Protein AF-A0A4Z0GT57-F1 (afdb_monomer)

pLDDT: mean 83.69, std 15.3, range [27.08, 98.12]

Sequence (363 aa):
MELKEGHIIGLVIGLPVLIIIGAIIWGVLWFYIAFTTTEEEYVNAYMQDKYDKQIEMVYQGSNPKGMGASHKVALKENPDVEFWVEVEGTFKTKVESDEYERGVDAYHEFQKIEDDIAEIEAMGFSKIEEPEFSSYLDYSDDGYRINVMEGERLSLYDVSDERLDDWMELIRWAREHDVELTDLMVMGLPAEEFEEEDYLVRHEVKNVEDVENRSDLLREVAKENPRVLSWRLERQLEEKVASLGGRVAAAPTDFPYEERRWIECYEVDGQGKCIDAMVWLKYESAGFSPGHEKVEEDLIQVMQWTKEKMGRKSVVNFGILEDVKGEGMHQN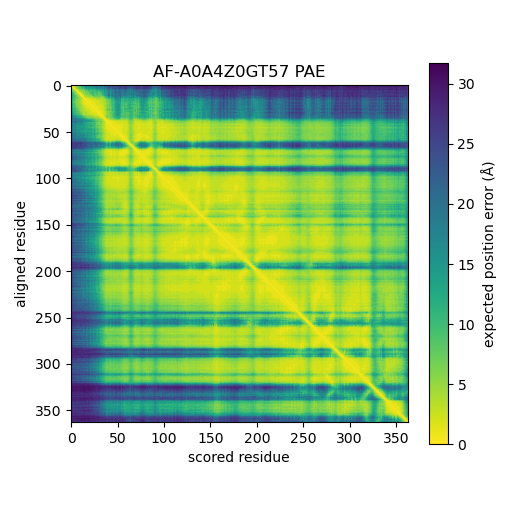VEVEGPLDEKMFKEEWNQFQRGEISYGGYIE

Radius of gyration: 30.5 Å; Cα contacts (8 Å, |Δi|>4): 619; chains: 1; bounding box: 109×37×70 Å

Foldseek 3Di:
DDPPPVVVVCVVVVVVVVVVVVVVVVVVVVVVCLQPQDLQNQVQVVCCVPPVFGKDWLAWADDPPQAWTKTWIATPVGRQQIWIWIFHDDSRNDTPDICNVQSVVQSVLVVLCVVPVVVVVVLQWDADPPSVRRHQWHADPVGIEGATEHADADALQADDLVNLVSVVVVLVVCVVSVRPHFKYKYKYHHPDDAPDPPDIDIFMFGRSVPDPDSQNRLLRSCQVRVNNCQVVLCVQCQVVQVVVPQQKHQFFDPDRGHDGGQKGADHDDNSSAGQEIEGEMEGEAVSPDLPHPCPLVSVLSSVVSSCVRRPQQGHYFYWYWHPHPPQTWTQRPGLDDSDDSVSSVVSSVCVNVVVDGDDTDRD

Solvent-accessible surface area (backbone atoms only — not comparable to full-atom values): 19673 Å² total; per-residue (Å²): 134,84,77,58,69,69,59,58,56,50,51,69,55,46,53,59,51,52,52,51,51,49,52,50,53,50,51,50,50,52,51,48,50,56,71,67,58,47,69,63,59,52,53,28,52,49,36,38,71,77,69,71,40,54,59,43,79,59,24,84,50,83,46,101,78,63,82,35,31,54,26,36,29,19,30,70,92,44,66,77,34,42,30,49,36,33,32,29,52,86,73,63,74,36,77,76,48,70,34,60,70,55,16,52,52,26,35,59,54,35,63,61,44,61,91,51,49,67,57,50,44,72,74,51,34,41,68,29,84,53,56,88,49,42,48,53,48,36,66,50,101,88,42,26,24,40,28,31,21,40,82,56,62,32,51,76,35,43,72,52,74,66,57,45,48,52,54,49,46,53,56,50,51,38,53,76,53,72,44,76,52,26,29,41,36,43,32,18,44,44,63,60,91,49,86,58,93,81,64,66,38,75,49,48,29,57,59,45,73,75,46,85,47,63,71,44,45,52,21,33,31,20,67,73,41,24,28,32,51,13,49,62,52,40,70,73,40,50,68,62,46,55,66,60,69,70,54,38,38,81,29,54,47,88,52,74,85,50,76,70,42,29,38,43,26,73,34,46,46,100,81,39,42,46,33,29,30,43,37,26,34,26,28,46,64,85,51,79,41,85,84,40,87,56,48,63,55,52,52,53,47,52,50,52,56,51,31,68,73,45,33,90,82,26,32,60,30,37,34,37,39,41,50,49,90,93,50,79,45,47,45,34,51,63,49,82,50,72,60,46,76,65,51,44,52,53,52,51,52,33,42,61,69,64,77,46,82,54,78,53,66,85,126

Nearest PDB structures (foldseek):
  8tvy-assembly1_H  TM=7.231E-01  e=2.112E+00  Saccharomyces cerevisiae
  6z4x-assembly2_E  TM=2.535E-01  e=2.449E-01  Thermochaetoides thermophila
  8x2u-assembly1_P  TM=5.536E-01  e=6.203E+00  Mus musculus
  2p4b-assembly1_B  TM=4.265E-01  e=8.367E+00  Escherichia coli K-12
  9asq-assembly1_B  TM=1.478E-01  e=2.112E+00  Homo sapiens

Organism: NCBI:txid192814

Secondary structure (DSSP, 8-state):
----THHHHHHHHHHHHHHHHHHHHHHHHHHHHHHHS-HHHHHHHHHHHHTS--EEEEEE---TTSS-EEEEEEETTEEEEEEEEEEESTTS-EEEEE-HHHHHHHHHHHTTTGGGHHHHHHTTEE---STTS--SEEE-SSSEEEEEEESSPBPSS---HHHHHHHHHHHHHHHHTT--EEEEEEEE-BSS--SSTT--EEEEE--GGG--SHHHHHHHHHHH-GGGGHHHHHHHHHHHHHTTTTSEEE-----TTS---SEEEEEE-TTS-EEEEEEEEEEPTT---TT-HHHHHHHHHHHHHHHHHH-TT-EEEEEEEE--TTS-EEE-----S---HHHHHHHHHHHHTTSS-------

Mean predicted aligned error: 9.8 Å

Structure (mmCIF, N/CA/C/O backbone):
data_AF-A0A4Z0GT57-F1
#
_entry.id   AF-A0A4Z0GT57-F1
#
loop_
_atom_site.group_PDB
_atom_site.id
_atom_site.type_symbol
_atom_site.label_atom_id
_atom_site.label_alt_id
_atom_site.label_comp_id
_atom_site.label_asym_id
_atom_site.label_entity_id
_atom_site.label_seq_id
_atom_site.pdbx_PDB_ins_code
_atom_site.Cartn_x
_atom_site.Cartn_y
_atom_site.Cartn_z
_atom_site.occupancy
_atom_site.B_iso_or_equiv
_atom_site.auth_seq_id
_atom_site.auth_comp_id
_atom_site.auth_asym_id
_atom_site.auth_atom_id
_atom_site.pdbx_PDB_model_num
ATOM 1 N N . MET A 1 1 ? 85.896 5.734 -24.738 1.00 50.62 1 MET A N 1
ATOM 2 C CA . MET A 1 1 ? 84.673 6.549 -24.606 1.00 50.62 1 MET A CA 1
ATOM 3 C C . MET A 1 1 ? 84.215 6.383 -23.169 1.00 50.62 1 MET A C 1
ATOM 5 O O . MET A 1 1 ? 83.482 5.456 -22.861 1.00 50.62 1 MET A O 1
ATOM 9 N N . GLU A 1 2 ? 84.805 7.174 -22.273 1.00 47.69 2 GLU A N 1
ATOM 10 C CA . GLU A 1 2 ? 84.493 7.157 -20.843 1.00 47.69 2 GLU A CA 1
ATOM 11 C C . GLU A 1 2 ? 83.099 7.759 -20.665 1.00 47.69 2 GLU A C 1
ATOM 13 O O . GLU A 1 2 ? 82.906 8.971 -20.786 1.00 47.69 2 GLU A O 1
ATOM 18 N N . LEU A 1 3 ? 82.100 6.904 -20.452 1.00 50.81 3 LEU A N 1
ATOM 19 C CA . LEU A 1 3 ? 80.819 7.343 -19.916 1.00 50.81 3 LEU A CA 1
ATOM 20 C C . LEU A 1 3 ? 81.110 7.887 -18.517 1.00 50.81 3 LEU A C 1
ATOM 22 O O . LEU A 1 3 ? 81.317 7.117 -17.585 1.00 50.81 3 LEU A O 1
ATOM 26 N N . LYS A 1 4 ? 81.209 9.219 -18.410 1.00 51.88 4 LYS A N 1
ATOM 27 C CA . LYS A 1 4 ? 81.365 9.954 -17.150 1.00 51.88 4 LYS A CA 1
ATOM 28 C C . LYS A 1 4 ? 80.444 9.326 -16.103 1.00 51.88 4 LYS A C 1
ATOM 30 O O . LYS A 1 4 ? 79.233 9.296 -16.311 1.00 51.88 4 LYS A O 1
ATOM 35 N N . GLU A 1 5 ? 81.008 8.868 -14.988 1.00 54.28 5 GLU A N 1
ATOM 36 C CA . GLU A 1 5 ? 80.306 8.172 -13.895 1.00 54.28 5 GLU A CA 1
ATOM 37 C C . GLU A 1 5 ? 79.052 8.922 -13.393 1.00 54.28 5 GLU A C 1
ATOM 39 O O . GLU A 1 5 ? 78.096 8.306 -12.925 1.00 54.28 5 GLU A O 1
ATOM 44 N N . GLY A 1 6 ? 78.980 10.242 -13.602 1.00 54.16 6 GLY A N 1
ATOM 45 C CA . GLY A 1 6 ? 77.786 11.052 -13.336 1.00 54.16 6 GLY A CA 1
ATOM 46 C C . GLY A 1 6 ? 76.543 10.703 -14.174 1.00 54.16 6 GLY A C 1
ATOM 47 O O . GLY A 1 6 ? 75.429 10.958 -13.725 1.00 54.16 6 GLY A O 1
ATOM 48 N N . HIS A 1 7 ? 76.687 10.085 -15.352 1.00 55.12 7 HIS A N 1
ATOM 49 C CA . HIS A 1 7 ? 75.548 9.681 -16.191 1.00 55.12 7 HIS A CA 1
ATOM 50 C C . HIS A 1 7 ? 74.879 8.396 -15.691 1.00 55.12 7 HIS A C 1
ATOM 52 O O . HIS A 1 7 ? 73.676 8.234 -15.868 1.00 55.12 7 HIS A O 1
ATOM 58 N N . ILE A 1 8 ? 75.628 7.504 -15.035 1.00 57.34 8 ILE A N 1
ATOM 59 C CA . ILE A 1 8 ? 75.090 6.255 -14.477 1.00 57.34 8 ILE A CA 1
ATOM 60 C C . ILE A 1 8 ? 74.308 6.557 -13.192 1.00 57.34 8 ILE A C 1
ATOM 62 O O . ILE A 1 8 ? 73.204 6.053 -13.011 1.00 57.34 8 ILE A O 1
ATOM 66 N N . ILE A 1 9 ? 74.818 7.462 -12.351 1.00 56.62 9 ILE A N 1
ATOM 67 C CA . ILE A 1 9 ? 74.138 7.905 -11.122 1.00 56.62 9 ILE A CA 1
ATOM 68 C C . ILE A 1 9 ? 72.823 8.637 -11.450 1.00 56.62 9 ILE A C 1
ATOM 70 O O . ILE A 1 9 ? 71.800 8.379 -10.817 1.00 56.62 9 ILE A O 1
ATOM 74 N N . GLY A 1 10 ? 72.814 9.486 -12.486 1.00 56.34 10 GLY A N 1
ATOM 75 C CA . GLY A 1 10 ? 71.595 10.157 -12.953 1.00 56.34 10 GLY A CA 1
ATOM 76 C C . GLY A 1 10 ? 70.524 9.196 -13.485 1.00 56.34 10 GLY A C 1
ATOM 77 O O . GLY A 1 10 ? 69.336 9.445 -13.303 1.00 56.34 10 GLY A O 1
ATOM 78 N N . LEU A 1 11 ? 70.927 8.074 -14.088 1.00 58.06 11 LEU A N 1
ATOM 79 C CA . LEU A 1 11 ? 70.011 7.085 -14.670 1.00 58.06 11 LEU A CA 1
ATOM 80 C C . LEU A 1 11 ? 69.452 6.116 -13.610 1.00 58.06 11 LEU A C 1
ATOM 82 O O . LEU A 1 11 ? 68.281 5.750 -13.673 1.00 58.06 11 LEU A O 1
ATOM 86 N N . VAL A 1 12 ? 70.252 5.775 -12.593 1.00 65.38 12 VAL A N 1
ATOM 87 C CA . VAL A 1 12 ? 69.845 4.921 -11.458 1.00 65.38 12 VAL A CA 1
ATOM 88 C C . VAL A 1 12 ? 68.895 5.648 -10.496 1.00 65.38 12 VAL A C 1
ATOM 90 O O . VAL A 1 12 ? 68.022 5.011 -9.917 1.00 65.38 12 VAL A O 1
ATOM 93 N N . ILE A 1 13 ? 69.018 6.972 -10.347 1.00 68.50 13 ILE A N 1
ATOM 94 C CA . ILE A 1 13 ? 68.139 7.780 -9.478 1.00 68.50 13 ILE A CA 1
ATOM 95 C C . ILE A 1 13 ? 66.958 8.380 -10.259 1.00 68.50 13 ILE A C 1
ATOM 97 O O . ILE A 1 13 ? 65.857 8.489 -9.724 1.00 68.50 13 ILE A O 1
ATOM 101 N N . GLY A 1 14 ? 67.144 8.735 -11.535 1.00 75.62 14 GLY A N 1
ATOM 102 C CA . GLY A 1 14 ? 66.098 9.356 -12.353 1.00 75.62 14 GLY A CA 1
ATOM 103 C C . GLY A 1 14 ? 64.951 8.412 -12.722 1.00 75.62 14 GLY A C 1
ATOM 104 O O . GLY A 1 14 ? 63.794 8.828 -12.708 1.00 75.62 14 GLY A O 1
ATOM 105 N N . LEU A 1 15 ? 65.242 7.137 -13.006 1.00 80.38 15 LEU A N 1
ATOM 106 C CA . LEU A 1 15 ? 64.219 6.165 -13.404 1.00 80.38 15 LEU A CA 1
ATOM 107 C C . LEU A 1 15 ? 63.211 5.851 -12.271 1.00 80.38 15 LEU A C 1
ATOM 109 O O . LEU A 1 15 ? 62.011 5.931 -12.531 1.00 80.38 15 LEU A O 1
ATOM 113 N N . PRO A 1 16 ? 63.628 5.579 -11.015 1.00 84.38 16 PRO A N 1
ATOM 114 C CA . PRO A 1 16 ? 62.691 5.395 -9.903 1.00 84.38 16 PRO A CA 1
ATOM 115 C C . PRO A 1 16 ? 61.826 6.628 -9.631 1.00 84.38 16 PRO A C 1
ATOM 117 O O . PRO A 1 16 ? 60.636 6.494 -9.368 1.00 84.38 16 PRO A O 1
ATOM 120 N N . VAL A 1 17 ? 62.400 7.832 -9.732 1.00 85.44 17 VAL A N 1
ATOM 121 C CA . VAL A 1 17 ? 61.658 9.086 -9.526 1.00 85.44 17 VAL A CA 1
ATOM 122 C C . VAL A 1 17 ? 60.584 9.271 -10.598 1.00 85.44 17 VAL A C 1
ATOM 124 O O . VAL A 1 17 ? 59.458 9.627 -10.265 1.00 85.44 17 VAL A O 1
ATOM 127 N N . LEU A 1 18 ? 60.883 8.969 -11.865 1.00 87.12 18 LEU A N 1
ATOM 128 C CA . LEU A 1 18 ? 59.891 9.021 -12.944 1.00 87.12 18 LEU A CA 1
ATOM 129 C C . LEU A 1 18 ? 58.767 7.993 -12.757 1.00 87.12 18 LEU A C 1
ATOM 131 O O . LEU A 1 18 ? 57.611 8.318 -13.010 1.00 87.12 18 LEU A O 1
ATOM 135 N N . ILE A 1 19 ? 59.081 6.788 -12.269 1.00 89.31 19 ILE A N 1
ATOM 136 C CA . ILE A 1 19 ? 58.071 5.766 -11.950 1.00 89.31 19 ILE A CA 1
ATOM 137 C C . ILE A 1 19 ? 57.162 6.242 -10.807 1.00 89.31 19 ILE A C 1
ATOM 139 O O . ILE A 1 19 ? 55.944 6.125 -10.910 1.00 89.31 19 ILE A O 1
ATOM 143 N N . ILE A 1 20 ? 57.732 6.825 -9.747 1.00 89.06 20 ILE A N 1
ATOM 144 C CA . ILE A 1 20 ? 56.965 7.360 -8.611 1.00 89.06 20 ILE A CA 1
ATOM 145 C C . ILE A 1 20 ? 56.065 8.517 -9.059 1.00 89.06 20 ILE A C 1
ATOM 147 O O . ILE A 1 20 ? 54.884 8.531 -8.729 1.00 89.06 20 ILE A O 1
ATOM 151 N N . ILE A 1 21 ? 56.591 9.462 -9.844 1.00 89.50 21 ILE A N 1
ATOM 152 C CA . ILE A 1 21 ? 55.799 10.575 -10.387 1.00 89.50 21 ILE A CA 1
ATOM 153 C C . ILE A 1 21 ? 54.674 10.045 -11.282 1.00 89.50 21 ILE A C 1
ATOM 155 O O . ILE A 1 21 ? 53.541 10.498 -11.155 1.00 89.50 21 ILE A O 1
ATOM 159 N N . GLY A 1 22 ? 54.955 9.057 -12.138 1.00 91.31 22 GLY A N 1
ATOM 160 C CA . GLY A 1 22 ? 53.943 8.407 -12.970 1.00 91.31 22 GLY A CA 1
ATOM 161 C C . GLY A 1 22 ? 52.832 7.752 -12.147 1.00 91.31 22 GLY A C 1
ATOM 162 O O . GLY A 1 22 ? 51.659 7.955 -12.444 1.00 91.31 22 GLY A O 1
ATOM 163 N N . ALA A 1 23 ? 53.182 7.041 -11.072 1.00 90.94 23 ALA A N 1
ATOM 164 C CA . ALA A 1 23 ? 52.213 6.425 -10.168 1.00 90.94 23 ALA A CA 1
ATOM 165 C C . ALA A 1 23 ? 51.366 7.465 -9.412 1.00 90.94 23 ALA A C 1
ATOM 167 O O . ALA A 1 23 ? 50.163 7.272 -9.258 1.00 90.94 23 ALA A O 1
ATOM 168 N N . ILE A 1 24 ? 51.965 8.582 -8.982 1.00 90.00 24 ILE A N 1
ATOM 169 C CA . ILE A 1 24 ? 51.237 9.684 -8.332 1.00 90.00 24 ILE A CA 1
ATOM 170 C C . ILE A 1 24 ? 50.275 10.345 -9.320 1.00 90.00 24 ILE A C 1
ATOM 172 O O . ILE A 1 24 ? 49.113 10.540 -8.984 1.00 90.00 24 ILE A O 1
ATOM 176 N N . ILE A 1 25 ? 50.726 10.663 -10.537 1.00 90.81 25 ILE A N 1
ATOM 177 C CA . ILE A 1 25 ? 49.871 11.256 -11.576 1.00 90.81 25 ILE A CA 1
ATOM 178 C C . ILE A 1 25 ? 48.715 10.311 -11.914 1.00 90.81 25 ILE A C 1
ATOM 180 O O . ILE A 1 25 ? 47.575 10.760 -11.986 1.00 90.81 25 ILE A O 1
ATOM 184 N N . TRP A 1 26 ? 48.987 9.011 -12.061 1.00 89.75 26 TRP A N 1
ATOM 185 C CA . TRP A 1 26 ? 47.957 7.996 -12.280 1.00 89.75 26 TRP A CA 1
ATOM 186 C C . TRP A 1 26 ? 46.952 7.943 -11.126 1.00 89.75 26 TRP A C 1
ATOM 188 O O . TRP A 1 26 ? 45.750 7.971 -11.362 1.00 89.75 26 TRP A O 1
ATOM 198 N N . GLY A 1 27 ? 47.432 7.930 -9.879 1.00 84.56 27 GLY A N 1
ATOM 199 C CA . GLY A 1 27 ? 46.578 7.933 -8.692 1.00 84.56 27 GLY A CA 1
ATOM 200 C C . GLY A 1 27 ? 45.713 9.191 -8.580 1.00 84.56 27 GLY A C 1
ATOM 201 O O . GLY A 1 27 ? 44.532 9.086 -8.275 1.00 84.56 27 GLY A O 1
ATOM 202 N N . VAL A 1 28 ? 46.267 10.370 -8.882 1.00 84.06 28 VAL A N 1
ATOM 203 C CA . VAL A 1 28 ? 45.527 11.644 -8.879 1.00 84.06 28 VAL A CA 1
ATOM 204 C C . VAL A 1 28 ? 44.503 11.699 -10.010 1.00 84.06 28 VAL A C 1
ATOM 206 O O . VAL A 1 28 ? 43.394 12.163 -9.780 1.00 84.06 28 VAL A O 1
ATOM 209 N N . LEU A 1 29 ? 44.838 11.215 -11.210 1.00 83.38 29 LEU A N 1
ATOM 210 C CA . LEU A 1 29 ? 43.892 11.126 -12.328 1.00 83.38 29 LEU A CA 1
ATOM 211 C C . LEU A 1 29 ? 42.746 10.165 -12.014 1.00 83.38 29 LEU A C 1
ATOM 213 O O . LEU A 1 29 ? 41.592 10.516 -12.227 1.00 83.38 29 LEU A O 1
ATOM 217 N N . TRP A 1 30 ? 43.057 8.987 -11.471 1.00 79.25 30 TRP A N 1
ATOM 218 C CA . TRP A 1 30 ? 42.051 8.005 -11.076 1.00 79.25 30 TRP A CA 1
ATOM 219 C C . TRP A 1 30 ? 41.141 8.554 -9.973 1.00 79.25 30 TRP A C 1
ATOM 221 O O . TRP A 1 30 ? 39.925 8.463 -10.082 1.00 79.25 30 TRP A O 1
ATOM 231 N N . PHE A 1 31 ? 41.722 9.208 -8.962 1.00 75.38 31 PHE A N 1
ATOM 232 C CA . PHE A 1 31 ? 40.967 9.873 -7.902 1.00 75.38 31 PHE A CA 1
ATOM 233 C C . PHE A 1 31 ? 40.106 11.026 -8.434 1.00 75.38 31 PHE A C 1
ATOM 235 O O . PHE A 1 31 ? 38.965 11.173 -8.016 1.00 75.38 31 PHE A O 1
ATOM 242 N N . TYR A 1 32 ? 40.625 11.833 -9.363 1.00 76.62 32 TYR A N 1
ATOM 243 C CA . TYR A 1 32 ? 39.874 12.930 -9.971 1.00 76.62 32 TYR A CA 1
ATOM 244 C C . TYR A 1 32 ? 38.676 12.413 -10.768 1.00 76.62 32 TYR A C 1
ATOM 246 O O . TYR A 1 32 ? 37.585 12.922 -10.567 1.00 76.62 32 TYR A O 1
ATOM 254 N N . ILE A 1 33 ? 38.859 11.387 -11.608 1.00 70.50 33 ILE A N 1
ATOM 255 C CA . ILE A 1 33 ? 37.771 10.761 -12.378 1.00 70.50 33 ILE A CA 1
ATOM 256 C C . ILE A 1 33 ? 36.729 10.156 -11.431 1.00 70.50 33 ILE A C 1
ATOM 258 O O . ILE A 1 33 ? 35.552 10.470 -11.542 1.00 70.50 33 ILE A O 1
ATOM 262 N N . ALA A 1 34 ? 37.159 9.375 -10.437 1.00 65.25 34 ALA A N 1
ATOM 263 C CA . ALA A 1 34 ? 36.251 8.769 -9.464 1.00 65.25 34 ALA A CA 1
ATOM 264 C C . ALA A 1 34 ? 35.458 9.799 -8.635 1.00 65.25 34 ALA A C 1
ATOM 266 O O . ALA A 1 34 ? 34.412 9.467 -8.092 1.00 65.25 34 ALA A O 1
ATOM 267 N N . PHE A 1 35 ? 35.952 11.036 -8.511 1.00 68.94 35 PHE A N 1
ATOM 268 C CA . PHE A 1 35 ? 35.282 12.100 -7.762 1.00 68.94 35 PHE A CA 1
ATOM 269 C C . PHE A 1 35 ? 34.419 13.019 -8.640 1.00 68.94 35 PHE A C 1
ATOM 271 O O . PHE A 1 35 ? 33.567 13.730 -8.110 1.00 68.94 35 PHE A O 1
ATOM 278 N N . THR A 1 36 ? 34.655 13.064 -9.955 1.00 70.31 36 THR A N 1
ATOM 279 C CA . THR A 1 36 ? 33.919 13.944 -10.878 1.00 70.31 36 THR A CA 1
ATOM 280 C C . THR A 1 36 ? 32.870 13.228 -11.716 1.00 70.31 36 THR A C 1
ATOM 282 O O . THR A 1 36 ? 31.971 13.906 -12.203 1.00 70.31 36 THR A O 1
ATOM 285 N N . THR A 1 37 ? 32.951 11.903 -11.862 1.00 73.44 37 THR A N 1
ATOM 286 C CA . THR A 1 37 ? 31.922 11.108 -12.541 1.00 73.44 37 THR A CA 1
ATOM 287 C C . THR A 1 37 ? 30.643 11.059 -11.706 1.00 73.44 37 THR A C 1
ATOM 289 O O . THR A 1 37 ? 30.683 10.744 -10.514 1.00 73.44 37 THR A O 1
ATOM 292 N N . THR A 1 38 ? 29.506 11.388 -12.319 1.00 80.31 38 THR A N 1
ATOM 293 C CA . THR A 1 38 ? 28.195 11.292 -11.655 1.00 80.31 38 THR A CA 1
ATOM 294 C C . THR A 1 38 ? 27.719 9.837 -11.585 1.00 80.31 38 THR A C 1
ATOM 296 O O . THR A 1 38 ? 28.200 8.983 -12.328 1.00 80.31 38 THR A O 1
ATOM 299 N N . GLU A 1 39 ? 26.753 9.530 -10.709 1.00 80.06 39 GLU A N 1
ATOM 300 C CA . GLU A 1 39 ? 26.139 8.186 -10.684 1.00 80.06 39 GLU A CA 1
ATOM 301 C C . GLU A 1 39 ? 25.521 7.826 -12.024 1.00 80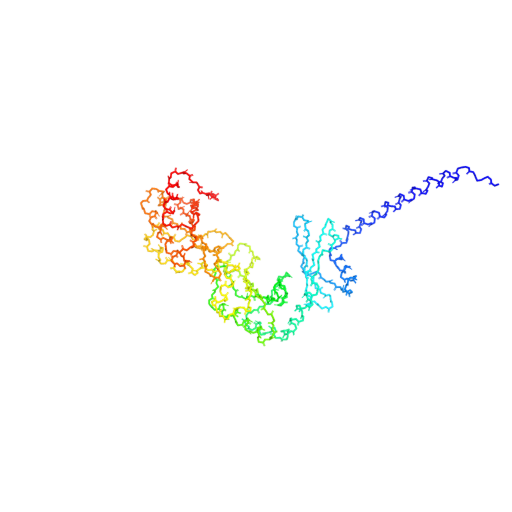.06 39 GLU A C 1
ATOM 303 O O . GLU A 1 39 ? 25.726 6.721 -12.510 1.00 80.06 39 GLU A O 1
ATOM 308 N N . GLU A 1 40 ? 24.822 8.772 -12.647 1.00 86.81 40 GLU A N 1
ATOM 309 C CA . GLU A 1 40 ? 24.235 8.567 -13.965 1.00 86.81 40 GLU A CA 1
ATOM 310 C C . GLU A 1 40 ? 25.303 8.240 -15.014 1.00 86.81 40 GLU A C 1
ATOM 312 O O . GLU A 1 40 ? 25.144 7.284 -15.764 1.00 86.81 40 GLU A O 1
ATOM 317 N N . GLU A 1 41 ? 26.425 8.968 -15.048 1.00 88.12 41 GLU A N 1
ATOM 318 C CA . GLU A 1 41 ? 27.525 8.674 -15.974 1.00 88.12 41 GLU A CA 1
ATOM 319 C C . GLU A 1 41 ? 28.127 7.285 -15.729 1.00 88.12 41 GLU A C 1
ATOM 321 O O . GLU A 1 41 ? 28.445 6.572 -16.684 1.00 88.12 41 GLU A O 1
ATOM 326 N N . TYR A 1 42 ? 28.269 6.891 -14.462 1.00 87.81 42 TYR A N 1
ATOM 327 C CA . TYR A 1 42 ? 28.796 5.586 -14.080 1.00 87.81 42 TYR A CA 1
ATOM 328 C C . TYR A 1 42 ? 27.848 4.440 -14.468 1.00 87.81 42 TYR A C 1
ATOM 330 O O . TYR A 1 42 ? 28.273 3.487 -15.125 1.00 87.81 42 TYR A O 1
ATOM 338 N N . VAL A 1 43 ? 26.561 4.551 -14.123 1.00 91.12 43 VAL A N 1
ATOM 339 C CA . VAL A 1 43 ? 25.527 3.568 -14.480 1.00 91.12 43 VAL A CA 1
ATOM 340 C C . VAL A 1 43 ? 25.375 3.485 -15.998 1.00 91.12 43 VAL A C 1
ATOM 342 O O . VAL A 1 43 ? 25.333 2.393 -16.556 1.00 91.12 43 VAL A O 1
ATOM 345 N N . ASN A 1 44 ? 25.391 4.616 -16.701 1.00 93.38 44 ASN A N 1
ATOM 346 C CA . ASN A 1 44 ? 25.312 4.641 -18.157 1.00 93.38 44 ASN A CA 1
ATOM 347 C C . ASN A 1 44 ? 26.538 3.978 -18.815 1.00 93.38 44 ASN A C 1
ATOM 349 O O . ASN A 1 44 ? 26.388 3.237 -19.782 1.00 93.38 44 ASN A O 1
ATOM 353 N N . ALA A 1 45 ? 27.749 4.168 -18.273 1.00 92.00 45 ALA A N 1
ATOM 354 C CA . ALA A 1 45 ? 28.940 3.458 -18.747 1.00 92.00 45 ALA A CA 1
ATOM 355 C C . ALA A 1 45 ? 28.839 1.938 -18.528 1.00 92.00 45 ALA A C 1
ATOM 357 O O . ALA A 1 45 ? 29.211 1.171 -19.416 1.00 92.00 45 ALA A O 1
ATOM 358 N N . TYR A 1 46 ? 28.307 1.507 -17.380 1.00 93.31 46 TYR A N 1
ATOM 359 C CA . TYR A 1 46 ? 28.025 0.098 -17.101 1.00 93.31 46 TYR A CA 1
ATOM 360 C C . TYR A 1 46 ? 27.014 -0.494 -18.094 1.00 93.31 46 TYR A C 1
ATOM 362 O O . TYR A 1 46 ? 27.281 -1.536 -18.692 1.00 93.31 46 TYR A O 1
ATOM 370 N N . MET A 1 47 ? 25.892 0.191 -18.330 1.00 96.00 47 MET A N 1
ATOM 371 C CA . MET A 1 47 ? 24.851 -0.258 -19.263 1.00 96.00 47 MET A CA 1
ATOM 372 C C . MET A 1 47 ? 25.355 -0.328 -20.707 1.00 96.00 47 MET A C 1
ATOM 374 O O . MET A 1 47 ? 25.048 -1.276 -21.434 1.00 96.00 47 MET A O 1
ATOM 378 N N . GLN A 1 48 ? 26.189 0.630 -21.107 1.00 95.56 48 GLN A N 1
ATOM 379 C CA . GLN A 1 48 ? 26.807 0.658 -22.427 1.00 95.56 48 GLN A CA 1
ATOM 380 C C . GLN A 1 48 ? 27.811 -0.491 -22.623 1.00 95.56 48 GLN A C 1
ATOM 382 O O . GLN A 1 48 ? 27.902 -1.022 -23.728 1.00 95.56 48 GLN A O 1
ATOM 387 N N . ASP A 1 49 ? 28.556 -0.883 -21.585 1.00 95.50 49 ASP A N 1
ATOM 388 C CA . ASP A 1 49 ? 29.511 -2.002 -21.642 1.00 95.50 49 ASP A CA 1
ATOM 389 C C . ASP A 1 49 ? 28.810 -3.369 -21.603 1.00 95.50 49 ASP A C 1
ATOM 391 O O . ASP A 1 49 ? 29.130 -4.254 -22.397 1.00 95.50 49 ASP A O 1
ATOM 395 N N . LYS A 1 50 ? 27.830 -3.540 -20.705 1.00 97.19 50 LYS A N 1
ATOM 396 C CA . LYS A 1 50 ? 27.160 -4.828 -20.477 1.00 97.19 50 LYS A CA 1
ATOM 397 C C . LYS A 1 50 ? 26.085 -5.144 -21.517 1.00 97.19 50 LYS A C 1
ATOM 399 O O . LYS A 1 50 ? 25.999 -6.290 -21.955 1.00 97.19 50 LYS A O 1
ATOM 404 N N . TYR A 1 51 ? 25.286 -4.151 -21.910 1.00 97.06 51 TYR A N 1
ATOM 405 C CA . TYR A 1 51 ? 24.084 -4.349 -22.729 1.00 97.06 51 TYR A CA 1
ATOM 406 C C . TYR A 1 51 ? 24.084 -3.566 -24.049 1.00 97.06 51 TYR A C 1
ATOM 408 O O . TYR A 1 51 ? 23.155 -3.722 -24.838 1.00 97.06 51 TYR A O 1
ATOM 416 N N . ASP A 1 52 ? 25.106 -2.741 -24.316 1.00 97.19 52 ASP A N 1
ATOM 417 C CA . ASP A 1 52 ? 25.134 -1.815 -25.464 1.00 97.19 52 ASP A CA 1
ATOM 418 C C . ASP A 1 52 ? 23.925 -0.856 -25.472 1.00 97.19 52 ASP A C 1
ATOM 420 O O . ASP A 1 52 ? 23.350 -0.541 -26.514 1.00 97.19 52 ASP A O 1
ATOM 424 N N . LYS A 1 53 ? 23.506 -0.414 -24.277 1.00 97.38 53 LYS A N 1
ATOM 425 C CA . LYS A 1 53 ? 22.366 0.489 -24.069 1.00 97.38 53 LYS A CA 1
ATOM 426 C C . LYS A 1 53 ? 22.781 1.772 -23.371 1.00 97.38 53 LYS A C 1
ATOM 428 O O . LYS A 1 53 ? 23.718 1.787 -22.578 1.00 97.38 53 LYS A O 1
ATOM 433 N N . GLN A 1 54 ? 22.029 2.837 -23.640 1.00 96.75 54 GLN A N 1
ATOM 434 C CA . GLN A 1 54 ? 22.139 4.094 -22.909 1.00 96.75 54 GLN A CA 1
ATOM 435 C C . GLN A 1 54 ? 20.897 4.334 -22.070 1.00 96.75 54 GLN A C 1
ATOM 437 O O . GLN A 1 54 ? 19.782 4.074 -22.528 1.00 96.75 54 GLN A O 1
ATOM 442 N N . ILE A 1 55 ? 21.109 4.886 -20.881 1.00 96.50 55 ILE A N 1
ATOM 443 C CA . ILE A 1 55 ? 20.043 5.175 -19.924 1.00 96.50 55 ILE A CA 1
ATOM 444 C C . ILE A 1 55 ? 19.941 6.661 -19.600 1.00 96.50 55 ILE A C 1
ATOM 446 O O . ILE A 1 55 ? 20.865 7.443 -19.862 1.00 96.50 55 ILE A O 1
ATOM 450 N N . GLU A 1 56 ? 18.799 7.023 -19.037 1.00 95.44 56 GLU A N 1
ATOM 451 C CA . GLU A 1 56 ? 18.529 8.270 -18.334 1.00 95.44 56 GLU A CA 1
ATOM 452 C C . GLU A 1 56 ? 18.060 7.946 -16.911 1.00 95.44 56 GLU A C 1
ATOM 454 O O . GLU A 1 56 ? 17.394 6.937 -16.677 1.00 95.44 56 GLU A O 1
ATOM 459 N N . MET A 1 57 ? 18.458 8.778 -15.951 1.00 93.25 57 MET A N 1
ATOM 460 C CA . MET A 1 57 ? 18.061 8.628 -14.553 1.00 93.25 57 MET A CA 1
ATOM 461 C C . MET A 1 57 ? 16.630 9.148 -14.365 1.00 93.25 57 MET A C 1
ATOM 463 O O . MET A 1 57 ? 16.389 10.336 -14.563 1.00 93.25 57 MET A O 1
ATOM 467 N N . VAL A 1 58 ? 15.704 8.281 -13.953 1.00 93.38 58 VAL A N 1
ATOM 468 C CA . VAL A 1 58 ? 14.302 8.646 -13.664 1.00 93.38 58 VAL A CA 1
ATOM 469 C C . VAL A 1 58 ? 14.155 9.034 -12.198 1.00 93.38 58 VAL A C 1
ATOM 471 O O . VAL A 1 58 ? 13.613 10.087 -11.871 1.00 93.38 58 VAL A O 1
ATOM 474 N N . TYR A 1 59 ? 14.709 8.212 -11.307 1.00 91.62 59 TYR A N 1
ATOM 475 C CA . TYR A 1 59 ? 14.670 8.431 -9.870 1.00 91.62 59 TYR A CA 1
ATOM 476 C C . TYR A 1 59 ? 16.026 8.125 -9.242 1.00 91.62 59 TYR A C 1
ATOM 478 O O . TYR A 1 59 ? 16.571 7.026 -9.368 1.00 91.62 59 TYR A O 1
ATOM 486 N N . GLN A 1 60 ? 16.561 9.103 -8.513 1.00 88.19 60 GLN A N 1
ATOM 487 C CA . GLN A 1 60 ? 17.792 8.941 -7.757 1.00 88.19 60 GLN A CA 1
ATOM 488 C C . GLN A 1 60 ? 17.459 8.621 -6.299 1.00 88.19 60 GLN A C 1
ATOM 490 O O . GLN A 1 60 ? 17.267 9.527 -5.487 1.00 88.19 60 GLN A O 1
ATOM 495 N N . GLY A 1 61 ? 17.435 7.331 -5.955 1.00 81.56 61 GLY A N 1
ATOM 496 C CA . GLY A 1 61 ? 17.284 6.921 -4.565 1.00 81.56 61 GLY A CA 1
ATOM 497 C C . GLY A 1 61 ? 18.384 7.497 -3.680 1.00 81.56 61 GLY A C 1
ATOM 498 O O . GLY A 1 61 ? 19.551 7.620 -4.071 1.00 81.56 61 GLY A O 1
ATOM 499 N N . SER A 1 62 ? 17.998 7.875 -2.466 1.00 73.25 62 SER A N 1
ATOM 500 C CA . SER A 1 62 ? 18.928 8.374 -1.461 1.00 73.25 62 SER A CA 1
ATOM 501 C C . SER A 1 62 ? 19.212 7.289 -0.429 1.00 73.25 62 SER A C 1
ATOM 503 O O . SER A 1 62 ? 18.297 6.639 0.069 1.00 73.25 62 SER A O 1
ATOM 505 N N . ASN A 1 63 ? 20.483 7.119 -0.060 1.00 65.44 63 ASN A N 1
ATOM 506 C CA . ASN A 1 63 ? 20.834 6.381 1.147 1.00 65.44 63 ASN A CA 1
ATOM 507 C C . ASN A 1 63 ? 21.633 7.287 2.091 1.00 65.44 63 ASN A C 1
ATOM 509 O O . ASN A 1 63 ? 22.800 7.591 1.816 1.00 65.44 63 ASN A O 1
ATOM 513 N N . PRO A 1 64 ? 21.053 7.702 3.231 1.00 53.22 64 PRO A N 1
ATOM 514 C CA . PRO A 1 64 ? 21.704 8.617 4.163 1.00 53.22 64 PRO A CA 1
ATOM 515 C C . PRO A 1 64 ? 22.948 8.029 4.857 1.00 53.22 64 PRO A C 1
ATOM 517 O O . PRO A 1 64 ? 23.634 8.753 5.580 1.00 53.22 64 PRO A O 1
ATOM 520 N N . LYS A 1 65 ? 23.272 6.738 4.665 1.00 52.94 65 LYS A N 1
ATOM 521 C CA . LYS A 1 65 ? 24.381 6.051 5.357 1.00 52.94 65 LYS A CA 1
ATOM 522 C C . LYS A 1 65 ? 25.423 5.396 4.441 1.00 52.94 65 LYS A C 1
ATOM 524 O O . LYS A 1 65 ? 26.319 4.726 4.952 1.00 52.94 65 LYS A O 1
ATOM 529 N N . GLY A 1 66 ? 25.363 5.612 3.124 1.00 53.16 66 GLY A N 1
ATOM 530 C CA . GLY A 1 66 ? 26.387 5.126 2.184 1.00 53.16 66 GLY A CA 1
ATOM 531 C C . GLY A 1 66 ? 26.463 3.599 2.042 1.00 53.16 66 GLY A C 1
ATOM 532 O O . GLY A 1 66 ? 27.523 3.078 1.704 1.00 53.16 66 GLY A O 1
ATOM 533 N N . MET A 1 67 ? 25.361 2.895 2.317 1.00 60.12 67 MET A N 1
ATOM 534 C CA . MET A 1 67 ? 25.226 1.432 2.232 1.00 60.12 67 MET A CA 1
ATOM 535 C C . MET A 1 67 ? 24.601 0.976 0.902 1.00 60.12 67 MET A C 1
ATOM 537 O O . MET A 1 67 ? 23.887 -0.009 0.875 1.00 60.12 67 MET A O 1
ATOM 541 N N . GLY A 1 68 ? 24.829 1.727 -0.175 1.00 67.06 68 GLY A N 1
ATOM 542 C CA . GLY A 1 68 ? 24.237 1.469 -1.489 1.00 67.06 68 GLY A CA 1
ATOM 543 C C . GLY A 1 68 ? 22.974 2.283 -1.769 1.00 67.06 68 GLY A C 1
ATOM 544 O O . GLY A 1 68 ? 22.262 2.656 -0.841 1.00 67.06 68 GLY A O 1
ATOM 545 N N . ALA A 1 69 ? 22.739 2.646 -3.025 1.00 82.50 69 ALA A N 1
ATOM 546 C CA . ALA A 1 69 ? 21.563 3.387 -3.469 1.00 82.50 69 ALA A CA 1
ATOM 547 C C . ALA A 1 69 ? 20.908 2.660 -4.646 1.00 82.50 69 ALA A C 1
ATOM 549 O O . ALA A 1 69 ? 21.599 2.263 -5.584 1.00 82.50 69 ALA A O 1
ATOM 550 N N . SER A 1 70 ? 19.586 2.510 -4.586 1.00 88.88 70 SER A N 1
ATOM 551 C CA . SER A 1 70 ? 18.785 1.986 -5.692 1.00 88.88 70 SER A CA 1
ATOM 552 C C . SER A 1 70 ? 18.272 3.145 -6.531 1.00 88.88 70 SER A C 1
ATOM 554 O O . SER A 1 70 ? 17.702 4.107 -6.013 1.00 88.88 70 SER A O 1
ATOM 556 N N . HIS A 1 71 ? 18.494 3.071 -7.832 1.00 91.44 71 HIS A N 1
ATOM 557 C CA . HIS A 1 71 ? 18.108 4.097 -8.785 1.00 91.44 71 HIS A CA 1
ATOM 558 C C . HIS A 1 71 ? 17.148 3.517 -9.811 1.00 91.44 71 HIS A C 1
ATOM 560 O O . HIS A 1 71 ? 17.410 2.430 -10.320 1.00 91.44 71 HIS A O 1
ATOM 566 N N . LYS A 1 72 ? 16.090 4.255 -10.154 1.00 94.12 72 LYS A N 1
ATOM 567 C CA . LYS A 1 72 ? 15.242 3.911 -11.296 1.00 94.12 72 LYS A CA 1
ATOM 568 C C . LYS A 1 72 ? 15.789 4.602 -12.534 1.00 94.12 72 LYS A C 1
ATOM 570 O O . LYS A 1 72 ? 16.044 5.810 -12.514 1.00 94.12 72 LYS A O 1
ATOM 575 N N . VAL A 1 73 ? 15.982 3.846 -13.603 1.00 95.38 73 VAL A N 1
ATOM 576 C CA . VAL A 1 73 ? 16.505 4.343 -14.876 1.00 95.38 73 VAL A CA 1
ATOM 577 C C . VAL A 1 73 ? 15.596 3.918 -16.020 1.00 95.38 73 VAL A C 1
ATOM 579 O O . VAL A 1 73 ? 14.919 2.902 -15.918 1.00 95.38 73 VAL A O 1
ATOM 582 N N . ALA A 1 74 ? 15.617 4.676 -17.112 1.00 96.62 74 ALA A N 1
ATOM 583 C CA . ALA A 1 74 ? 14.904 4.365 -18.348 1.00 96.62 74 ALA A CA 1
ATOM 584 C C . ALA A 1 74 ? 15.879 4.253 -19.522 1.00 96.62 74 ALA A C 1
ATOM 586 O O . ALA A 1 74 ? 16.913 4.930 -19.544 1.00 96.62 74 ALA A O 1
ATOM 587 N N . LEU A 1 75 ? 15.567 3.438 -20.532 1.00 96.75 75 LEU A N 1
ATOM 588 C CA . LEU A 1 75 ? 16.348 3.427 -21.772 1.00 96.75 75 LEU A CA 1
ATOM 589 C C . LEU A 1 75 ? 16.129 4.717 -22.574 1.00 96.75 75 LEU A C 1
ATOM 591 O O . LEU A 1 75 ? 15.003 5.112 -22.854 1.00 96.75 75 LEU A O 1
ATOM 595 N N . LYS A 1 76 ? 17.207 5.325 -23.082 1.00 96.19 76 LYS A N 1
ATOM 596 C CA . LYS A 1 76 ? 17.100 6.535 -23.925 1.00 96.19 76 LYS A CA 1
ATOM 597 C C . LYS A 1 76 ? 16.378 6.308 -25.250 1.00 96.19 76 LYS A C 1
ATOM 599 O O . LYS A 1 76 ? 15.784 7.232 -25.796 1.00 96.19 76 LYS A O 1
ATOM 604 N N . GLU A 1 77 ? 16.493 5.108 -25.809 1.00 95.56 77 GLU A N 1
ATOM 605 C CA . GLU A 1 77 ? 15.840 4.748 -27.073 1.00 95.56 77 GLU A CA 1
ATOM 606 C C . GLU A 1 77 ? 14.380 4.317 -26.898 1.00 95.56 77 GLU A C 1
ATOM 608 O O . GLU A 1 77 ? 13.628 4.354 -27.869 1.00 95.56 77 GLU A O 1
ATOM 613 N N . ASN A 1 78 ? 13.999 3.918 -25.682 1.00 94.69 78 ASN A N 1
ATOM 614 C CA . ASN A 1 78 ? 12.651 3.496 -25.329 1.00 94.69 78 ASN A CA 1
ATOM 615 C C . ASN A 1 78 ? 12.375 3.829 -23.848 1.00 94.69 78 ASN A C 1
ATOM 617 O O . ASN A 1 78 ? 12.629 2.984 -22.988 1.00 94.69 78 ASN A O 1
ATOM 621 N N . PRO A 1 79 ? 11.907 5.054 -23.545 1.00 93.81 79 PRO A N 1
ATOM 622 C CA . PRO A 1 79 ? 11.714 5.509 -22.169 1.00 93.81 79 PRO A CA 1
ATOM 623 C C . PRO A 1 79 ? 10.710 4.690 -21.351 1.00 93.81 79 PRO A C 1
ATOM 625 O O . PRO A 1 79 ? 10.740 4.781 -20.132 1.00 93.81 79 PRO A O 1
ATOM 628 N N . ASP A 1 80 ? 9.866 3.883 -21.998 1.00 93.19 80 ASP A N 1
ATOM 629 C CA . ASP A 1 80 ? 8.902 3.001 -21.329 1.00 93.19 80 ASP A CA 1
ATOM 630 C C . ASP A 1 80 ? 9.547 1.711 -20.783 1.00 93.19 80 ASP A C 1
ATOM 632 O O . ASP A 1 80 ? 8.911 0.952 -20.059 1.00 93.19 80 ASP A O 1
ATOM 636 N N . VAL A 1 81 ? 10.822 1.454 -21.104 1.00 95.94 81 VAL A N 1
ATOM 637 C CA . VAL A 1 81 ? 11.622 0.411 -20.445 1.00 95.94 81 VAL A CA 1
ATOM 638 C C . VAL A 1 81 ? 12.325 1.033 -19.244 1.00 95.94 81 VAL A C 1
ATOM 640 O O . VAL A 1 81 ? 13.449 1.538 -19.363 1.00 95.94 81 VAL A O 1
ATOM 643 N N . GLU A 1 82 ? 11.654 0.981 -18.097 1.00 96.00 82 GLU A N 1
ATOM 644 C CA . GLU A 1 82 ? 12.186 1.376 -16.793 1.00 96.00 82 GLU A CA 1
ATOM 645 C C . GLU A 1 82 ? 12.681 0.151 -16.001 1.00 96.00 82 GLU A C 1
ATOM 647 O O . GLU A 1 82 ? 12.128 -0.942 -16.109 1.00 96.00 82 GLU A O 1
ATOM 652 N N . PHE A 1 83 ? 13.744 0.310 -15.211 1.00 96.00 83 PHE A N 1
ATOM 653 C CA . PHE A 1 83 ? 14.251 -0.732 -14.308 1.00 96.00 83 PHE A CA 1
ATOM 654 C C . PHE A 1 83 ? 15.123 -0.144 -13.199 1.00 96.00 83 PHE A C 1
ATOM 656 O O . PHE A 1 83 ? 15.623 0.981 -13.297 1.00 96.00 83 PHE A O 1
ATOM 663 N N . TRP A 1 84 ? 15.335 -0.927 -12.144 1.00 94.94 84 TRP A N 1
ATOM 664 C CA . TRP A 1 84 ? 16.181 -0.549 -11.022 1.00 94.94 84 TRP A CA 1
ATOM 665 C C . TRP A 1 84 ? 17.639 -0.981 -11.206 1.00 94.94 84 TRP A C 1
ATOM 667 O O . TRP A 1 84 ? 17.955 -2.041 -11.753 1.00 94.94 84 TRP A O 1
ATOM 677 N N . VAL A 1 85 ? 18.546 -0.137 -10.718 1.00 94.12 85 VAL A N 1
ATOM 678 C CA . VAL A 1 85 ? 19.985 -0.399 -10.628 1.00 94.12 85 VAL A CA 1
ATOM 679 C C . VAL A 1 85 ? 20.449 -0.094 -9.212 1.00 94.12 85 VAL A C 1
ATOM 681 O O . VAL A 1 85 ? 20.266 1.019 -8.720 1.00 94.12 85 VAL A O 1
ATOM 684 N N . GLU A 1 86 ? 21.090 -1.065 -8.573 1.00 91.19 86 GLU A N 1
ATOM 685 C CA . GLU A 1 86 ? 21.662 -0.921 -7.239 1.00 91.19 86 GLU A CA 1
ATOM 686 C C . GLU A 1 86 ? 23.156 -0.613 -7.335 1.00 91.19 86 GLU A C 1
ATOM 688 O O . GLU A 1 86 ? 23.938 -1.344 -7.954 1.00 91.19 86 GLU A O 1
ATOM 693 N N . VAL A 1 87 ? 23.572 0.490 -6.716 1.00 87.62 87 VAL A N 1
ATOM 694 C CA . VAL A 1 87 ? 24.960 0.956 -6.728 1.00 87.62 87 VAL A CA 1
ATOM 695 C C . VAL A 1 87 ? 25.503 0.982 -5.309 1.00 87.62 87 VAL A C 1
ATOM 697 O O . VAL A 1 87 ? 25.009 1.725 -4.470 1.00 87.62 87 VAL A O 1
ATOM 700 N N . GLU A 1 88 ? 26.581 0.243 -5.051 1.00 80.88 88 GLU A N 1
ATOM 701 C CA . GLU A 1 88 ? 27.255 0.166 -3.754 1.00 80.88 88 GLU A CA 1
ATOM 702 C C . GLU A 1 88 ? 28.655 0.812 -3.738 1.00 80.88 88 GLU A C 1
ATOM 704 O O . GLU A 1 88 ? 29.347 0.983 -4.750 1.00 80.88 88 GLU A O 1
ATOM 709 N N . GLY A 1 89 ? 29.119 1.104 -2.517 1.00 64.06 89 GLY A N 1
ATOM 710 C CA . GLY A 1 89 ? 30.517 1.394 -2.206 1.00 64.06 89 GLY A CA 1
ATOM 711 C C . GLY A 1 89 ? 30.845 2.867 -1.953 1.00 64.06 89 GLY A C 1
ATOM 712 O O . GLY A 1 89 ? 30.136 3.793 -2.348 1.00 64.06 89 GLY A O 1
ATOM 713 N N . THR A 1 90 ? 31.984 3.103 -1.293 1.00 56.94 90 THR A N 1
ATOM 714 C CA . THR A 1 90 ? 32.519 4.455 -1.083 1.00 56.94 90 THR A CA 1
ATOM 715 C C . THR A 1 90 ? 32.772 5.107 -2.443 1.00 56.94 90 THR A C 1
ATOM 717 O O . THR A 1 90 ? 33.488 4.542 -3.271 1.00 56.94 90 THR A O 1
ATOM 720 N N . PHE A 1 91 ? 32.192 6.288 -2.666 1.00 58.66 91 PHE A N 1
ATOM 721 C CA . PHE A 1 91 ? 32.200 6.997 -3.955 1.00 58.66 91 PHE A CA 1
ATOM 722 C C . PHE A 1 91 ? 31.436 6.304 -5.096 1.00 58.66 91 PHE A C 1
ATOM 724 O O . PHE A 1 91 ? 31.709 6.618 -6.248 1.00 58.66 91 PHE A O 1
ATOM 731 N N . LYS A 1 92 ? 30.477 5.409 -4.798 1.00 63.16 92 LYS A N 1
ATOM 732 C CA . LYS A 1 92 ? 29.499 4.914 -5.789 1.00 63.16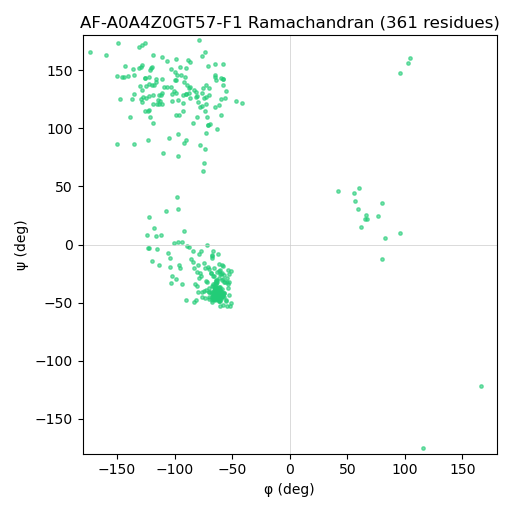 92 LYS A CA 1
ATOM 733 C C . LYS A 1 92 ? 30.189 4.203 -6.969 1.00 63.16 92 LYS A C 1
ATOM 735 O O . LYS A 1 92 ? 29.980 4.519 -8.133 1.00 63.16 92 LYS A O 1
ATOM 740 N N . THR A 1 93 ? 31.112 3.295 -6.642 1.00 66.50 93 THR A N 1
ATOM 741 C CA . THR A 1 93 ? 32.114 2.755 -7.586 1.00 66.50 93 THR A CA 1
ATOM 742 C C . THR A 1 93 ? 31.780 1.378 -8.147 1.00 66.50 93 THR A C 1
ATOM 744 O O . THR A 1 93 ? 32.595 0.822 -8.892 1.00 66.50 93 THR A O 1
ATOM 747 N N . LYS A 1 94 ? 30.629 0.802 -7.781 1.00 82.12 94 LYS A N 1
ATOM 748 C CA . LYS A 1 94 ? 30.244 -0.547 -8.190 1.00 82.12 94 LYS A CA 1
ATOM 749 C C . LYS A 1 94 ? 28.729 -0.673 -8.355 1.00 82.12 94 LYS A C 1
ATOM 751 O O . LYS A 1 94 ? 28.003 -0.442 -7.399 1.00 82.12 94 LYS A O 1
ATOM 756 N N . VAL A 1 95 ? 28.277 -1.117 -9.529 1.00 87.75 95 VAL A N 1
ATOM 757 C CA . VAL A 1 95 ? 26.923 -1.673 -9.693 1.00 87.75 95 VAL A CA 1
ATOM 758 C C . VAL A 1 95 ? 26.897 -3.059 -9.043 1.00 87.75 95 VAL A C 1
ATOM 760 O O . VAL A 1 95 ? 27.715 -3.919 -9.389 1.00 87.75 95 VAL A O 1
ATOM 763 N N . GLU A 1 96 ? 26.028 -3.258 -8.056 1.00 89.00 96 GLU A N 1
ATOM 764 C CA . GLU A 1 96 ? 25.830 -4.551 -7.398 1.00 89.00 96 GLU A CA 1
ATOM 765 C C . GLU A 1 96 ? 24.873 -5.431 -8.194 1.00 89.00 96 GLU A C 1
ATOM 767 O O . GLU A 1 96 ? 25.201 -6.583 -8.496 1.00 89.00 96 GLU A O 1
ATOM 772 N N . SER A 1 97 ? 23.731 -4.861 -8.560 1.00 91.62 97 SER A N 1
ATOM 773 C CA . SER A 1 97 ? 22.662 -5.534 -9.276 1.00 91.62 97 SER A CA 1
ATOM 774 C C . SER A 1 97 ? 22.012 -4.573 -10.276 1.00 91.62 97 SER A C 1
ATOM 776 O O . SER A 1 97 ? 22.075 -3.349 -10.139 1.00 91.62 97 SER A O 1
ATOM 778 N N . ASP A 1 98 ? 21.438 -5.138 -11.332 1.00 94.44 98 ASP A N 1
ATOM 779 C CA . ASP A 1 98 ? 20.572 -4.422 -12.258 1.00 94.44 98 ASP A CA 1
ATOM 780 C C . ASP A 1 98 ? 19.415 -5.330 -12.651 1.00 94.44 98 ASP A C 1
ATOM 782 O O . ASP A 1 98 ? 19.579 -6.545 -12.785 1.00 94.44 98 ASP A O 1
ATOM 786 N N . GLU A 1 99 ? 18.258 -4.720 -12.845 1.00 96.06 99 GLU A N 1
ATOM 787 C CA . GLU A 1 99 ? 17.014 -5.413 -13.152 1.00 96.06 99 GLU A CA 1
ATOM 788 C C . GLU A 1 99 ? 16.600 -5.208 -14.613 1.00 96.06 99 GLU A C 1
ATOM 790 O O . GLU A 1 99 ? 15.421 -5.257 -14.947 1.00 96.06 99 GLU A O 1
ATOM 795 N N . TYR A 1 100 ? 17.581 -5.000 -15.501 1.00 96.88 100 TYR A N 1
ATOM 796 C CA . TYR A 1 100 ? 17.352 -4.687 -16.913 1.00 96.88 100 TYR A CA 1
ATOM 797 C C . TYR A 1 100 ? 16.400 -5.672 -17.602 1.00 96.88 100 TYR A C 1
ATOM 799 O O . TYR A 1 100 ? 15.431 -5.252 -18.228 1.00 96.88 100 TYR A O 1
ATOM 807 N N . GLU A 1 101 ? 16.649 -6.976 -17.460 1.00 97.06 101 GLU A N 1
ATOM 808 C CA . GLU A 1 101 ? 15.805 -8.010 -18.077 1.00 97.06 101 GLU A CA 1
ATOM 809 C C . GLU A 1 101 ? 14.375 -7.984 -17.507 1.00 97.06 101 GLU A C 1
ATOM 811 O O . GLU A 1 101 ? 13.423 -8.120 -18.266 1.00 97.06 101 GLU A O 1
ATOM 816 N N . ARG A 1 102 ? 14.203 -7.706 -16.201 1.00 96.19 102 ARG A N 1
ATOM 817 C CA . ARG A 1 102 ? 12.867 -7.557 -15.590 1.00 96.19 102 ARG A CA 1
ATOM 818 C C . ARG A 1 102 ? 12.125 -6.353 -16.169 1.00 96.19 102 ARG A C 1
ATOM 820 O O . ARG A 1 102 ? 10.940 -6.462 -16.456 1.00 96.19 102 ARG A O 1
ATOM 827 N N . GLY A 1 103 ? 12.819 -5.234 -16.389 1.00 96.38 103 GLY A N 1
ATOM 828 C CA . GLY A 1 103 ? 12.241 -4.054 -17.040 1.00 96.38 103 GLY A CA 1
ATOM 829 C C . GLY A 1 103 ? 11.844 -4.305 -18.494 1.00 96.38 103 GLY A C 1
ATOM 830 O O . GLY A 1 103 ? 10.799 -3.839 -18.943 1.00 96.38 103 GLY A O 1
ATOM 831 N N . VAL A 1 104 ? 12.640 -5.081 -19.238 1.00 96.88 104 VAL A N 1
ATOM 832 C CA . VAL A 1 104 ? 12.286 -5.506 -20.604 1.00 96.88 104 VAL A CA 1
ATOM 833 C C . VAL A 1 104 ? 11.045 -6.401 -20.593 1.00 96.88 104 VAL A C 1
ATOM 835 O O . VAL A 1 104 ? 10.141 -6.191 -21.402 1.00 96.88 104 VAL A O 1
ATOM 838 N N . ASP A 1 105 ? 10.974 -7.358 -19.668 1.00 96.50 105 ASP A N 1
ATOM 839 C CA . ASP A 1 105 ? 9.816 -8.241 -19.516 1.00 96.50 105 ASP A CA 1
ATOM 840 C C . ASP A 1 105 ? 8.557 -7.461 -19.098 1.00 96.50 105 ASP A C 1
ATOM 842 O O . ASP A 1 105 ? 7.486 -7.687 -19.657 1.00 96.50 105 ASP A O 1
ATOM 846 N N . ALA A 1 106 ? 8.673 -6.496 -18.179 1.00 96.62 106 ALA A N 1
ATOM 847 C CA . ALA A 1 106 ? 7.570 -5.615 -17.790 1.00 96.62 106 ALA A CA 1
ATOM 848 C C . ALA A 1 106 ? 7.093 -4.734 -18.947 1.00 96.62 106 ALA A C 1
ATOM 850 O O . ALA A 1 106 ? 5.890 -4.581 -19.136 1.00 96.62 106 ALA A O 1
ATOM 851 N N . TYR A 1 107 ? 8.005 -4.217 -19.774 1.00 96.62 107 TYR A N 1
ATOM 852 C CA . TYR A 1 107 ? 7.625 -3.489 -20.982 1.00 96.62 107 TYR A CA 1
ATOM 853 C C . TYR A 1 107 ? 6.871 -4.384 -21.975 1.00 96.62 107 TYR A C 1
ATOM 855 O O . TYR A 1 107 ? 5.864 -3.965 -22.539 1.00 96.62 107 TYR A O 1
ATOM 863 N N . HIS A 1 108 ? 7.310 -5.629 -22.178 1.00 96.75 108 HIS A N 1
ATOM 864 C CA . HIS A 1 108 ? 6.580 -6.578 -23.023 1.00 96.75 108 HIS A CA 1
ATOM 865 C C . HIS A 1 108 ? 5.176 -6.881 -22.501 1.00 96.75 108 HIS A C 1
ATOM 867 O O . HIS A 1 108 ? 4.247 -7.027 -23.297 1.00 96.75 108 HIS A O 1
ATOM 873 N N . GLU A 1 109 ? 5.016 -6.944 -21.185 1.00 97.19 109 GLU A N 1
ATOM 874 C CA . GLU A 1 109 ? 3.713 -7.110 -20.559 1.00 97.19 109 GLU A CA 1
ATOM 875 C C . GLU A 1 109 ? 2.850 -5.846 -20.705 1.00 97.19 109 GLU A C 1
ATOM 877 O O . GLU A 1 109 ? 1.679 -5.927 -21.072 1.00 97.19 109 GLU A O 1
ATOM 882 N N . PHE A 1 110 ? 3.445 -4.663 -20.541 1.00 96.75 110 PHE A N 1
ATOM 883 C CA . PHE A 1 110 ? 2.793 -3.368 -20.738 1.00 96.75 110 PHE A CA 1
ATOM 884 C C . PHE A 1 110 ? 2.280 -3.181 -22.172 1.00 96.75 110 PHE A C 1
ATOM 886 O O . PHE A 1 110 ? 1.184 -2.660 -22.371 1.00 96.75 110 PHE A O 1
ATOM 893 N N . GLN A 1 111 ? 3.008 -3.674 -23.179 1.00 96.56 111 GLN A N 1
ATOM 894 C CA . GLN A 1 111 ? 2.581 -3.628 -24.584 1.00 96.56 111 GLN A CA 1
ATOM 895 C C . GLN A 1 111 ? 1.232 -4.319 -24.843 1.00 96.56 111 GLN A C 1
ATOM 897 O O . GLN A 1 111 ? 0.606 -4.052 -25.868 1.00 96.56 111 GLN A O 1
ATOM 902 N N . LYS A 1 112 ? 0.759 -5.194 -23.944 1.00 96.75 112 LYS A N 1
ATOM 903 C CA . LYS A 1 112 ? -0.580 -5.799 -24.043 1.00 96.75 112 LYS A CA 1
ATOM 904 C C . LYS A 1 112 ? -1.707 -4.791 -23.813 1.00 96.75 112 LYS A C 1
ATOM 906 O O . LYS A 1 112 ? -2.811 -5.024 -24.292 1.00 96.75 112 LYS A O 1
ATOM 911 N N . ILE A 1 113 ? -1.426 -3.706 -23.092 1.00 95.88 113 ILE A N 1
ATOM 912 C CA . ILE A 1 113 ? -2.408 -2.698 -22.676 1.00 95.88 113 ILE A CA 1
ATOM 913 C C . ILE A 1 113 ? -2.080 -1.272 -23.129 1.00 95.88 113 ILE A C 1
ATOM 915 O O . ILE A 1 113 ? -2.868 -0.364 -22.882 1.00 95.88 113 ILE A O 1
ATOM 919 N N . GLU A 1 114 ? -0.936 -1.053 -23.782 1.00 95.56 114 GLU A N 1
ATOM 920 C CA . GLU A 1 114 ? -0.455 0.275 -24.194 1.00 95.56 114 GLU A CA 1
ATOM 921 C C . GLU A 1 114 ? -1.502 1.066 -25.003 1.00 95.56 114 GLU A C 1
ATOM 923 O O . GLU A 1 114 ? -1.734 2.247 -24.740 1.00 95.56 114 GLU A O 1
ATOM 928 N N . ASP A 1 115 ? -2.181 0.405 -25.945 1.00 96.25 115 ASP A N 1
ATOM 929 C CA . ASP A 1 115 ? -3.208 1.024 -26.794 1.00 96.25 115 ASP A CA 1
ATOM 930 C C . ASP A 1 115 ? -4.536 1.295 -26.048 1.00 96.25 115 ASP A C 1
ATOM 932 O O . ASP A 1 115 ? -5.343 2.111 -26.507 1.00 96.25 115 ASP A O 1
ATOM 936 N N . ASP A 1 116 ? -4.741 0.670 -24.882 1.00 96.56 116 ASP A N 1
ATOM 937 C CA . ASP A 1 116 ? -6.001 0.656 -24.125 1.00 96.56 116 ASP A CA 1
ATOM 938 C C . ASP A 1 116 ? -5.914 1.427 -22.788 1.00 96.56 116 ASP A C 1
ATOM 940 O O . ASP A 1 116 ? -6.863 1.446 -22.006 1.00 96.56 116 ASP A O 1
ATOM 944 N N . ILE A 1 117 ? -4.819 2.156 -22.530 1.00 94.75 117 ILE A N 1
ATOM 945 C CA . ILE A 1 117 ? -4.638 2.987 -21.315 1.00 94.75 117 ILE A CA 1
ATOM 946 C C . ILE A 1 117 ? -5.791 3.980 -21.110 1.00 94.75 117 ILE A C 1
ATOM 948 O O . ILE A 1 117 ? -6.188 4.259 -19.979 1.00 94.75 117 ILE A O 1
ATOM 952 N N . ALA A 1 118 ? -6.370 4.496 -22.197 1.00 96.38 118 ALA A N 1
ATOM 953 C CA . ALA A 1 118 ? -7.510 5.408 -22.126 1.00 96.38 118 ALA A CA 1
ATOM 954 C C . ALA A 1 118 ? -8.745 4.778 -21.446 1.00 96.38 118 ALA A C 1
ATOM 956 O O . ALA A 1 118 ? -9.614 5.506 -20.963 1.00 96.38 118 ALA A O 1
ATOM 957 N N . GLU A 1 119 ? -8.842 3.446 -21.399 1.00 97.31 119 GLU A N 1
ATOM 958 C CA . GLU A 1 119 ? -9.889 2.735 -20.665 1.00 97.31 119 GLU A CA 1
ATOM 959 C C . GLU A 1 119 ? -9.647 2.772 -19.150 1.00 97.31 119 GLU A C 1
ATOM 961 O O . GLU A 1 119 ? -10.590 3.034 -18.407 1.00 97.31 119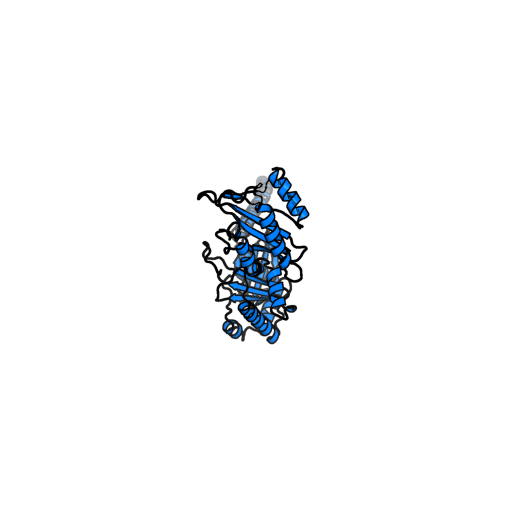 GLU A O 1
ATOM 966 N N . ILE A 1 120 ? -8.393 2.624 -18.697 1.00 96.12 120 ILE A N 1
ATOM 967 C CA . ILE A 1 120 ? -8.000 2.836 -17.289 1.00 96.12 120 ILE A CA 1
ATOM 968 C C . ILE A 1 120 ? -8.344 4.273 -16.865 1.00 96.12 120 ILE A C 1
ATOM 970 O O . ILE A 1 120 ? -8.942 4.498 -15.812 1.00 96.12 120 ILE A O 1
ATOM 974 N N . GLU A 1 121 ? -8.041 5.249 -17.726 1.00 95.75 121 GLU A N 1
ATOM 975 C CA . GLU A 1 121 ? -8.379 6.659 -17.494 1.00 95.75 121 GLU A CA 1
ATOM 976 C C . GLU A 1 121 ? -9.889 6.905 -17.418 1.00 95.75 121 GLU A C 1
ATOM 978 O O . GLU A 1 121 ? -10.362 7.689 -16.590 1.00 95.75 121 GLU A O 1
ATOM 983 N N . ALA A 1 122 ? -10.675 6.199 -18.232 1.00 95.62 122 ALA A N 1
ATOM 984 C CA . ALA A 1 122 ? -12.131 6.272 -18.191 1.00 95.62 122 ALA A CA 1
ATOM 985 C C . ALA A 1 122 ? -12.736 5.670 -16.908 1.00 95.62 122 ALA A C 1
ATOM 987 O O . ALA A 1 122 ? -13.831 6.087 -16.522 1.00 95.62 122 ALA A O 1
ATOM 988 N N . MET A 1 123 ? -12.032 4.748 -16.238 1.00 95.25 123 MET A N 1
ATOM 989 C CA . MET A 1 123 ? -12.402 4.214 -14.917 1.00 95.25 123 MET A CA 1
ATOM 990 C C . MET A 1 123 ? -12.074 5.176 -13.763 1.00 95.25 123 MET A C 1
ATOM 992 O O . MET A 1 123 ? -12.453 4.910 -12.629 1.00 95.25 123 MET A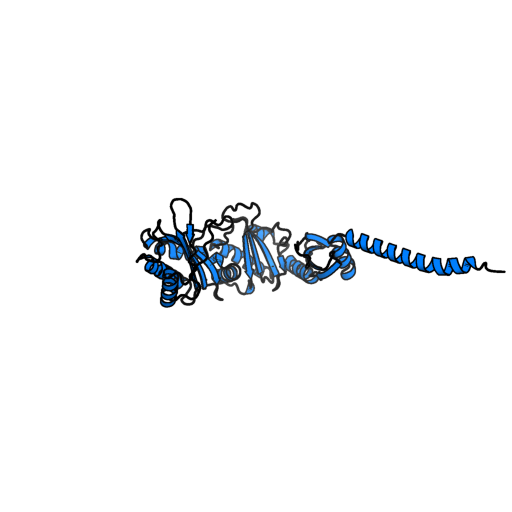 O 1
ATOM 996 N N . GLY A 1 124 ? -11.412 6.309 -14.032 1.00 95.19 124 GLY A N 1
ATOM 997 C CA . GLY A 1 124 ? -11.075 7.316 -13.016 1.00 95.19 124 GLY A CA 1
ATOM 998 C C . GLY A 1 124 ? -9.667 7.192 -12.426 1.00 95.19 124 GLY A C 1
ATOM 999 O O . GLY A 1 124 ? -9.348 7.896 -11.465 1.00 95.19 124 GLY A O 1
ATOM 1000 N N . PHE A 1 125 ? -8.822 6.343 -13.012 1.00 96.75 125 PHE A N 1
ATOM 1001 C CA . PHE A 1 125 ? -7.423 6.171 -12.627 1.00 96.75 125 PHE A CA 1
ATOM 1002 C C . PHE A 1 125 ? -6.491 6.942 -13.562 1.00 96.75 125 PHE A C 1
ATOM 1004 O O . PHE A 1 125 ? -6.758 7.072 -14.747 1.00 96.75 125 PHE A O 1
ATOM 1011 N N . SER A 1 126 ? -5.361 7.433 -13.075 1.00 95.62 126 SER A N 1
ATOM 1012 C CA . SER A 1 126 ? -4.342 8.073 -13.911 1.00 95.62 126 SER A CA 1
ATOM 1013 C C . SER A 1 126 ? -2.955 7.522 -13.624 1.00 95.62 126 SER A C 1
ATOM 1015 O O . SER A 1 126 ? -2.738 6.805 -12.649 1.00 95.62 126 SER A O 1
ATOM 1017 N N . LYS A 1 127 ? -1.986 7.886 -14.463 1.00 94.06 127 LYS A N 1
ATOM 1018 C CA . LYS A 1 127 ? -0.568 7.628 -14.207 1.00 94.06 127 LYS A CA 1
ATOM 1019 C C . LYS A 1 127 ? -0.148 8.276 -12.885 1.00 94.06 127 LYS A C 1
ATOM 1021 O O . LYS A 1 127 ? -0.586 9.386 -12.574 1.00 94.06 127 LYS A O 1
ATOM 1026 N N . ILE A 1 128 ? 0.712 7.603 -12.127 1.00 92.94 128 ILE A N 1
ATOM 1027 C CA . ILE A 1 128 ? 1.362 8.197 -10.957 1.00 92.94 128 ILE A CA 1
ATOM 1028 C C . ILE A 1 128 ? 2.477 9.130 -11.449 1.00 92.94 128 ILE A C 1
ATOM 1030 O O . ILE A 1 128 ? 3.288 8.746 -12.289 1.00 92.94 128 ILE A O 1
ATOM 1034 N N . GLU A 1 129 ? 2.515 10.367 -10.947 1.00 89.94 129 GLU A N 1
ATOM 1035 C CA . GLU A 1 129 ? 3.546 11.347 -11.329 1.00 89.94 129 GLU A CA 1
ATOM 1036 C C . GLU A 1 129 ? 4.851 11.192 -10.530 1.00 89.94 129 GLU A C 1
ATOM 1038 O O . GLU A 1 129 ? 5.890 11.705 -10.948 1.00 89.94 129 GLU A O 1
ATOM 1043 N N . GLU A 1 130 ? 4.819 10.455 -9.414 1.00 89.44 130 GLU A N 1
ATOM 1044 C CA . GLU A 1 130 ? 6.006 10.136 -8.622 1.00 89.44 130 GLU A CA 1
ATOM 1045 C C . GLU A 1 130 ? 7.014 9.326 -9.453 1.00 89.44 130 GLU A C 1
ATOM 1047 O O . GLU A 1 130 ? 6.691 8.210 -9.870 1.00 89.44 130 GLU A O 1
ATOM 1052 N N . PRO A 1 131 ? 8.252 9.822 -9.661 1.00 88.56 131 PRO A N 1
ATOM 1053 C CA . PRO A 1 131 ? 9.235 9.169 -10.532 1.00 88.56 131 PRO A CA 1
ATOM 1054 C C . PRO A 1 131 ? 9.591 7.733 -10.125 1.00 88.56 131 PRO A C 1
ATOM 1056 O O . PRO A 1 131 ? 10.034 6.936 -10.943 1.00 88.56 131 PRO A O 1
ATOM 1059 N N . GLU A 1 132 ? 9.417 7.389 -8.851 1.00 88.69 132 GLU A N 1
ATOM 1060 C CA . GLU A 1 132 ? 9.628 6.031 -8.351 1.00 88.69 132 GLU A CA 1
ATOM 1061 C C . GLU A 1 132 ? 8.598 5.031 -8.924 1.00 88.69 132 GLU A C 1
ATOM 1063 O O . GLU A 1 132 ? 8.937 3.885 -9.222 1.00 88.69 132 GLU A O 1
ATOM 1068 N N . PHE A 1 133 ? 7.361 5.476 -9.166 1.00 90.62 133 PHE A N 1
ATOM 1069 C CA . PHE A 1 133 ? 6.217 4.643 -9.566 1.00 90.62 133 PHE A CA 1
ATOM 1070 C C . PHE A 1 133 ? 5.602 5.091 -10.895 1.00 90.62 133 PHE A C 1
ATOM 1072 O O . PHE A 1 133 ? 4.430 4.833 -11.154 1.00 90.62 133 PHE A O 1
ATOM 1079 N N . SER A 1 134 ? 6.383 5.772 -11.737 1.00 85.25 134 SER A N 1
ATOM 1080 C CA . SER A 1 134 ? 5.881 6.423 -12.945 1.00 85.25 134 SER A CA 1
ATOM 1081 C C . SER A 1 134 ? 5.260 5.459 -13.952 1.00 85.25 134 SER A C 1
ATOM 1083 O O . SER A 1 134 ? 4.370 5.865 -14.679 1.00 85.25 134 SER A O 1
ATOM 1085 N N . SER A 1 135 ? 5.666 4.194 -14.030 1.00 89.88 135 SER A N 1
ATOM 1086 C CA . SER A 1 135 ? 5.116 3.247 -15.013 1.00 89.88 135 SER A CA 1
ATOM 1087 C C . SER A 1 135 ? 3.709 2.750 -14.649 1.00 89.88 135 SER A C 1
ATOM 1089 O O . SER A 1 135 ? 3.478 2.339 -13.516 1.00 89.88 135 SER A O 1
ATOM 1091 N N . TYR A 1 136 ? 2.783 2.729 -15.623 1.00 92.56 136 TYR A N 1
ATOM 1092 C CA . TYR A 1 136 ? 1.426 2.169 -15.450 1.00 92.56 136 TYR A CA 1
ATOM 1093 C C . TYR A 1 136 ? 1.455 0.681 -15.095 1.00 92.56 136 TYR A C 1
ATOM 1095 O O . TYR A 1 136 ? 0.658 0.230 -14.278 1.00 92.56 136 TYR A O 1
ATOM 1103 N N . LEU A 1 137 ? 2.373 -0.065 -15.709 1.00 95.62 137 LEU A N 1
ATOM 1104 C CA . LEU A 1 137 ? 2.680 -1.446 -15.376 1.00 95.62 137 LEU A CA 1
ATOM 1105 C C . LEU A 1 137 ? 4.179 -1.534 -15.094 1.00 95.62 137 LEU A C 1
ATOM 1107 O O . LEU A 1 137 ? 4.990 -1.109 -15.912 1.00 95.62 137 LEU A O 1
ATOM 1111 N N . ASP A 1 138 ? 4.528 -2.062 -13.934 1.00 94.25 138 ASP A N 1
ATOM 1112 C CA . ASP A 1 138 ? 5.904 -2.281 -13.496 1.00 94.25 138 ASP A CA 1
ATOM 1113 C C . ASP A 1 138 ? 6.050 -3.740 -13.046 1.00 94.25 138 ASP A C 1
ATOM 1115 O O . ASP A 1 138 ? 5.060 -4.468 -12.940 1.00 94.25 138 ASP A O 1
ATOM 1119 N N . TYR A 1 139 ? 7.266 -4.194 -12.774 1.00 94.00 139 TYR A N 1
ATOM 1120 C CA . TYR A 1 139 ? 7.469 -5.488 -12.131 1.00 94.00 139 TYR A CA 1
ATOM 1121 C C . TYR A 1 139 ? 7.493 -5.336 -10.602 1.00 94.00 139 TYR A C 1
ATOM 1123 O O . TYR A 1 139 ? 7.885 -4.308 -10.047 1.00 94.00 139 TYR A O 1
ATOM 1131 N N . SER A 1 140 ? 7.090 -6.390 -9.905 1.00 90.94 140 SER A N 1
ATOM 1132 C CA . SER A 1 140 ? 7.210 -6.550 -8.457 1.00 90.94 140 SER A CA 1
ATOM 1133 C C . SER A 1 140 ? 7.934 -7.852 -8.137 1.00 90.94 140 SER A C 1
ATOM 1135 O O . SER A 1 140 ? 8.239 -8.636 -9.038 1.00 90.94 140 SER A O 1
ATOM 1137 N N . ASP A 1 141 ? 8.254 -8.086 -6.863 1.00 87.00 141 ASP A N 1
ATOM 1138 C CA . ASP A 1 141 ? 8.961 -9.295 -6.415 1.00 87.00 141 ASP A CA 1
ATOM 1139 C C . ASP A 1 141 ? 8.274 -10.595 -6.852 1.00 87.00 141 ASP A C 1
ATOM 1141 O O . ASP A 1 141 ? 8.965 -11.570 -7.160 1.00 87.00 141 ASP A O 1
ATOM 1145 N N . ASP A 1 142 ? 6.944 -10.578 -6.941 1.00 89.25 142 ASP A N 1
ATOM 1146 C CA . ASP A 1 142 ? 6.126 -11.753 -7.235 1.00 89.25 142 ASP A CA 1
ATOM 1147 C C . ASP A 1 142 ? 5.590 -11.787 -8.682 1.00 89.25 142 ASP A C 1
ATOM 1149 O O . ASP A 1 142 ? 5.139 -12.841 -9.132 1.00 89.25 142 ASP A O 1
ATOM 1153 N N . GLY A 1 143 ? 5.698 -10.693 -9.449 1.00 94.31 143 GLY A N 1
ATOM 1154 C CA . GLY A 1 143 ? 5.241 -10.644 -10.842 1.00 94.31 143 GLY A CA 1
ATOM 1155 C C . GLY A 1 143 ? 5.146 -9.232 -11.412 1.00 94.31 143 GLY A C 1
ATOM 1156 O O . GLY A 1 143 ? 6.146 -8.516 -11.471 1.00 94.31 143 GLY A O 1
ATOM 1157 N N . TYR A 1 144 ? 3.954 -8.847 -11.871 1.00 96.50 144 TYR A N 1
ATOM 1158 C CA . TYR A 1 144 ? 3.679 -7.534 -12.453 1.00 96.50 144 TYR A CA 1
ATOM 1159 C C . TYR A 1 144 ? 2.671 -6.758 -11.609 1.00 96.50 144 TYR A C 1
ATOM 1161 O O . TYR A 1 144 ? 1.698 -7.310 -11.090 1.00 96.50 144 TYR A O 1
ATOM 1169 N N . ARG A 1 145 ? 2.891 -5.448 -11.511 1.00 97.19 145 ARG A N 1
ATOM 1170 C CA . ARG A 1 145 ? 2.087 -4.517 -10.730 1.00 97.19 145 ARG A CA 1
ATOM 1171 C C . ARG A 1 145 ? 1.530 -3.414 -11.608 1.00 97.19 145 ARG A C 1
ATOM 1173 O O . ARG A 1 145 ? 2.292 -2.717 -12.272 1.00 97.19 145 ARG A O 1
ATOM 1180 N N . ILE A 1 146 ? 0.220 -3.197 -11.549 1.00 97.12 146 ILE A N 1
ATOM 1181 C CA . ILE A 1 146 ? -0.375 -1.962 -12.071 1.00 97.12 146 ILE A CA 1
ATOM 1182 C C . ILE A 1 146 ? -0.202 -0.862 -11.023 1.00 97.12 146 ILE A C 1
ATOM 1184 O O . ILE A 1 146 ? -0.595 -1.048 -9.871 1.00 97.12 146 ILE A O 1
ATOM 1188 N N . ASN A 1 147 ? 0.355 0.281 -11.425 1.00 97.12 147 ASN A N 1
ATOM 1189 C CA . ASN A 1 147 ? 0.465 1.470 -10.586 1.00 97.12 147 ASN A CA 1
ATOM 1190 C C . ASN A 1 147 ? -0.455 2.564 -11.126 1.00 97.12 147 ASN A C 1
ATOM 1192 O O . ASN A 1 147 ? -0.304 3.019 -12.262 1.00 97.12 147 ASN A O 1
ATOM 1196 N N . VAL A 1 148 ? -1.395 3.009 -10.299 1.00 97.38 148 VAL A N 1
ATOM 1197 C CA . VAL A 1 148 ? -2.351 4.054 -10.662 1.00 97.38 148 VAL A CA 1
ATOM 1198 C C . VAL A 1 148 ? -2.538 5.066 -9.542 1.00 97.38 148 VAL A C 1
ATOM 1200 O O . VAL A 1 148 ? -2.406 4.761 -8.360 1.00 97.38 148 VAL A O 1
ATOM 1203 N N . MET A 1 149 ? -2.868 6.289 -9.932 1.00 95.88 149 MET A N 1
ATOM 1204 C CA . MET A 1 149 ? -3.338 7.351 -9.059 1.00 95.88 149 MET A CA 1
ATOM 1205 C C . MET A 1 149 ? -4.863 7.437 -9.175 1.00 95.88 149 MET A C 1
ATOM 1207 O O . MET A 1 149 ? -5.405 7.473 -10.276 1.00 95.88 149 MET A O 1
ATOM 1211 N N . GLU A 1 150 ? -5.563 7.490 -8.052 1.00 93.94 150 GLU A N 1
ATOM 1212 C CA . GLU A 1 150 ? -6.990 7.787 -7.995 1.00 93.94 150 GLU A CA 1
ATOM 1213 C C . GLU A 1 150 ? -7.185 9.309 -7.926 1.00 93.94 150 GLU A C 1
ATOM 1215 O O . GLU A 1 150 ? -6.506 10.009 -7.172 1.00 93.94 150 GLU A O 1
ATOM 1220 N N . GLY A 1 151 ? -8.117 9.842 -8.722 1.00 84.25 151 GLY A N 1
ATOM 1221 C CA . GLY A 1 151 ? -8.427 11.277 -8.697 1.00 84.25 151 GLY A CA 1
ATOM 1222 C C . GLY A 1 151 ? -9.145 11.726 -7.417 1.00 84.25 151 GLY A C 1
ATOM 1223 O O . GLY A 1 151 ? -9.132 12.911 -7.072 1.00 84.25 151 GLY A O 1
ATOM 1224 N N . GLU A 1 152 ? -9.783 10.790 -6.715 1.00 87.75 152 GLU A N 1
ATOM 1225 C CA . GLU A 1 152 ? -10.434 11.032 -5.433 1.00 87.75 152 GLU A CA 1
ATOM 1226 C C . GLU A 1 152 ? -9.472 10.853 -4.256 1.00 87.75 152 GLU A C 1
ATOM 1228 O O . GLU A 1 152 ? -8.441 10.188 -4.338 1.00 87.75 152 GLU A O 1
ATOM 1233 N N . ARG A 1 153 ? -9.824 11.456 -3.116 1.00 89.81 153 ARG A N 1
ATOM 1234 C CA . ARG A 1 153 ? -9.012 11.327 -1.910 1.00 89.81 153 ARG A CA 1
ATOM 1235 C C . ARG A 1 153 ? -9.151 9.930 -1.290 1.00 89.81 153 ARG A C 1
ATOM 1237 O O . ARG A 1 153 ? -10.260 9.407 -1.137 1.00 89.81 153 ARG A O 1
ATOM 1244 N N . LEU A 1 154 ? -8.027 9.364 -0.865 1.00 91.12 154 LEU A N 1
ATOM 1245 C CA . LEU A 1 154 ? -7.907 8.058 -0.229 1.00 91.12 154 LEU A CA 1
ATOM 1246 C C . LEU A 1 154 ? -7.793 8.187 1.286 1.00 91.12 154 LEU A C 1
ATOM 1248 O O . LEU A 1 154 ? -7.117 9.075 1.800 1.00 91.12 154 LEU A O 1
ATOM 1252 N N . SER A 1 155 ? -8.431 7.264 2.003 1.00 90.38 155 SER A N 1
ATOM 1253 C CA . SER A 1 155 ? -8.273 7.150 3.450 1.00 90.38 155 SER A CA 1
ATOM 1254 C C . SER A 1 155 ? -7.270 6.055 3.793 1.00 90.38 155 SER A C 1
ATOM 1256 O O . SER A 1 155 ? -7.282 4.999 3.168 1.00 90.38 155 SER A O 1
ATOM 1258 N N . LEU A 1 156 ? -6.434 6.273 4.807 1.00 88.44 156 LEU A N 1
ATOM 1259 C CA . LEU A 1 156 ? -5.577 5.222 5.378 1.00 88.44 156 LEU A CA 1
ATOM 1260 C C . LEU A 1 156 ? -6.370 4.213 6.217 1.00 88.44 156 LEU A C 1
ATOM 1262 O O . LEU A 1 156 ? -5.897 3.105 6.466 1.00 88.44 156 LEU A O 1
ATOM 1266 N N . TYR A 1 157 ? -7.559 4.609 6.667 1.00 91.44 157 TYR A N 1
ATOM 1267 C CA . TYR A 1 157 ? -8.336 3.924 7.696 1.00 91.44 157 TYR A CA 1
ATOM 1268 C C . TYR A 1 157 ? -9.659 3.345 7.198 1.00 91.44 157 TYR A C 1
ATOM 1270 O O . TYR A 1 157 ? -10.367 2.684 7.966 1.00 91.44 157 TYR A O 1
ATOM 1278 N N . ASP A 1 158 ? -9.987 3.587 5.930 1.00 92.06 158 ASP A N 1
ATOM 1279 C CA . ASP A 1 158 ? -11.151 3.031 5.262 1.00 92.06 158 ASP A CA 1
ATOM 1280 C C . ASP A 1 158 ? -10.915 2.850 3.761 1.00 92.06 158 ASP A C 1
ATOM 1282 O O . ASP A 1 158 ? -10.297 3.676 3.087 1.00 92.06 158 ASP A O 1
ATOM 1286 N N . VAL A 1 159 ? -11.512 1.789 3.228 1.00 93.31 159 VAL A N 1
ATOM 1287 C CA . VAL A 1 159 ? -11.724 1.621 1.792 1.00 93.31 159 VAL A CA 1
ATOM 1288 C C . VAL A 1 159 ? -13.211 1.367 1.597 1.00 93.31 159 VAL A C 1
ATOM 1290 O O . VAL A 1 159 ? -13.760 0.363 2.075 1.00 93.31 159 VAL A O 1
ATOM 1293 N N . SER A 1 160 ? -13.866 2.316 0.927 1.00 92.50 160 SER A N 1
ATOM 1294 C CA . SER A 1 160 ? -15.302 2.262 0.689 1.00 92.50 160 SER A CA 1
ATOM 1295 C C . SER A 1 160 ? -15.655 1.077 -0.205 1.00 92.50 160 SER A C 1
ATOM 1297 O O . SER A 1 160 ? -14.850 0.574 -0.988 1.00 92.50 160 SER A O 1
ATOM 1299 N N . ASP A 1 161 ? -16.896 0.622 -0.092 1.00 93.69 161 ASP A N 1
ATOM 1300 C CA . ASP A 1 161 ? -17.392 -0.472 -0.919 1.00 93.69 161 ASP A CA 1
ATOM 1301 C C . ASP A 1 161 ? -17.438 -0.119 -2.414 1.00 93.69 161 ASP A C 1
ATOM 1303 O O . ASP A 1 161 ? -17.268 -1.015 -3.234 1.00 93.69 161 ASP A O 1
ATOM 1307 N N . GLU A 1 162 ? -17.648 1.159 -2.744 1.00 94.62 162 GLU A N 1
ATOM 1308 C CA . GLU A 1 162 ? -17.609 1.692 -4.115 1.00 94.62 162 GLU A CA 1
ATOM 1309 C C . GLU A 1 162 ? -16.179 1.637 -4.665 1.00 94.62 162 GLU A C 1
ATOM 1311 O O . GLU A 1 162 ? -15.953 1.040 -5.709 1.00 94.62 162 GLU A O 1
ATOM 1316 N N . ARG A 1 163 ? -15.189 2.093 -3.889 1.00 95.19 163 ARG A N 1
ATOM 1317 C CA . ARG A 1 163 ? -13.774 2.030 -4.277 1.00 95.19 163 ARG A CA 1
ATOM 1318 C C . ARG A 1 163 ? -13.281 0.602 -4.488 1.00 95.19 163 ARG A C 1
ATOM 1320 O O . ARG A 1 163 ? -12.541 0.321 -5.424 1.00 95.19 163 ARG A O 1
ATOM 1327 N N . LEU A 1 164 ? -13.712 -0.330 -3.636 1.00 97.06 164 LEU A N 1
ATOM 1328 C CA . LEU A 1 164 ? -13.410 -1.744 -3.849 1.00 97.06 164 LEU A CA 1
ATOM 1329 C C . LEU A 1 164 ? -14.047 -2.276 -5.142 1.00 97.06 164 LEU A C 1
ATOM 1331 O O . LEU A 1 164 ? -13.494 -3.194 -5.741 1.00 97.06 164 LEU A O 1
ATOM 1335 N N . ASP A 1 165 ? -15.199 -1.754 -5.571 1.00 97.44 165 ASP A N 1
ATOM 1336 C CA . ASP A 1 165 ? -15.792 -2.136 -6.856 1.00 97.44 165 ASP A CA 1
ATOM 1337 C C . ASP A 1 165 ? -14.980 -1.593 -8.035 1.00 97.44 165 ASP A C 1
ATOM 1339 O O . ASP A 1 165 ? -14.732 -2.355 -8.969 1.00 97.44 165 ASP A O 1
ATOM 1343 N N . ASP A 1 166 ? -14.502 -0.350 -7.952 1.00 96.81 166 ASP A N 1
ATOM 1344 C CA . ASP A 1 166 ? -13.667 0.274 -8.986 1.00 96.81 166 ASP A CA 1
ATOM 1345 C C . ASP A 1 166 ? -12.326 -0.466 -9.137 1.00 96.81 166 ASP A C 1
ATOM 1347 O O . ASP A 1 166 ? -11.901 -0.821 -10.237 1.00 96.81 166 ASP A O 1
ATOM 1351 N N . TRP A 1 167 ? -11.677 -0.808 -8.019 1.00 97.88 167 TRP A N 1
ATOM 1352 C CA . TRP A 1 167 ? -10.445 -1.605 -8.032 1.00 97.88 167 TRP A CA 1
ATOM 1353 C C . TRP A 1 167 ? -10.695 -3.026 -8.563 1.00 97.88 167 TRP A C 1
ATOM 1355 O O . TRP A 1 167 ? -9.882 -3.565 -9.313 1.00 97.88 167 TRP A O 1
ATOM 1365 N N . MET A 1 168 ? -11.839 -3.640 -8.232 1.00 98.12 168 MET A N 1
ATOM 1366 C CA . MET A 1 168 ? -12.243 -4.925 -8.820 1.00 98.12 168 MET A CA 1
ATOM 1367 C C . MET A 1 168 ? -12.486 -4.823 -10.330 1.00 98.12 168 MET A C 1
ATOM 1369 O O . MET A 1 168 ? -12.256 -5.804 -11.040 1.00 98.12 168 MET A O 1
ATOM 1373 N N . GLU A 1 169 ? -12.995 -3.694 -10.825 1.00 97.81 169 GLU A N 1
ATOM 1374 C CA . GLU A 1 169 ? -13.173 -3.444 -12.256 1.00 97.81 169 GLU A CA 1
ATOM 1375 C C . GLU A 1 169 ? -11.822 -3.387 -12.970 1.00 97.81 169 GLU A C 1
ATOM 1377 O O . GLU A 1 169 ? -11.631 -4.137 -13.926 1.00 97.81 169 GLU A O 1
ATOM 1382 N N . LEU A 1 170 ? -10.853 -2.639 -12.434 1.00 97.81 170 LEU A N 1
ATOM 1383 C CA . LEU A 1 170 ? -9.487 -2.584 -12.963 1.00 97.81 170 LEU A CA 1
ATOM 1384 C C . LEU A 1 170 ? -8.810 -3.966 -12.985 1.00 97.81 170 LEU A C 1
ATOM 1386 O O . LEU A 1 170 ? -8.220 -4.360 -13.991 1.00 97.81 170 LEU A O 1
ATOM 1390 N N . ILE A 1 171 ? -8.950 -4.750 -11.909 1.00 97.88 171 ILE A N 1
ATOM 1391 C CA . ILE A 1 171 ? -8.416 -6.122 -11.839 1.00 97.88 171 ILE A CA 1
ATOM 1392 C C . ILE A 1 171 ? -9.042 -7.018 -12.917 1.00 97.88 171 ILE A C 1
ATOM 1394 O O . ILE A 1 171 ? -8.353 -7.821 -13.549 1.00 97.88 171 ILE A O 1
ATOM 1398 N N . ARG A 1 172 ? -10.359 -6.919 -13.139 1.00 97.38 172 ARG A N 1
ATOM 1399 C CA . ARG A 1 172 ? -11.036 -7.696 -14.192 1.00 97.38 172 ARG A CA 1
ATOM 1400 C C . ARG A 1 172 ? -10.598 -7.253 -15.578 1.00 97.38 172 ARG A C 1
ATOM 1402 O O . ARG A 1 172 ? -10.330 -8.113 -16.408 1.00 97.38 172 ARG A O 1
ATOM 1409 N N . TRP A 1 173 ? -10.494 -5.950 -15.798 1.00 97.69 173 TRP A N 1
ATOM 1410 C CA . TRP A 1 173 ? -10.030 -5.384 -17.054 1.00 97.69 173 TRP A CA 1
ATOM 1411 C C . TRP A 1 173 ? -8.622 -5.875 -17.410 1.00 97.69 173 TRP A C 1
ATOM 1413 O O . TRP A 1 173 ? -8.408 -6.334 -18.530 1.00 97.69 173 TRP A O 1
ATOM 1423 N N . ALA A 1 174 ? -7.697 -5.901 -16.444 1.00 96.38 174 ALA A N 1
ATOM 1424 C CA . ALA A 1 174 ? -6.342 -6.412 -16.656 1.00 96.38 174 ALA A CA 1
ATOM 1425 C C . ALA A 1 174 ? -6.355 -7.891 -17.085 1.00 96.38 174 ALA A C 1
ATOM 1427 O O . ALA A 1 174 ? -5.683 -8.282 -18.039 1.00 96.38 174 ALA A O 1
ATOM 1428 N N . ARG A 1 175 ? -7.201 -8.712 -16.444 1.00 95.56 175 ARG A N 1
ATOM 1429 C CA . ARG A 1 175 ? -7.393 -10.126 -16.815 1.00 95.56 175 ARG A CA 1
ATOM 1430 C C . ARG A 1 175 ? -8.002 -10.293 -18.209 1.00 95.56 175 ARG A C 1
ATOM 1432 O O . ARG A 1 175 ? -7.661 -11.239 -18.912 1.00 95.56 175 ARG A O 1
ATOM 1439 N N . GLU A 1 176 ? -8.919 -9.413 -18.608 1.00 96.44 176 GLU A N 1
ATOM 1440 C CA . GLU A 1 176 ? -9.531 -9.432 -19.945 1.00 96.44 176 GLU A CA 1
ATOM 1441 C C . GLU A 1 176 ? -8.522 -9.101 -21.055 1.00 96.44 176 GLU A C 1
ATOM 1443 O O . GLU A 1 176 ? -8.661 -9.619 -22.165 1.00 96.44 176 GLU A O 1
ATOM 1448 N N . HIS A 1 177 ? -7.482 -8.329 -20.731 1.00 96.19 177 HIS A N 1
ATOM 1449 C CA . HIS A 1 177 ? -6.366 -7.989 -21.620 1.00 96.19 177 HIS A CA 1
ATOM 1450 C C . HIS A 1 177 ? -5.176 -8.962 -21.521 1.00 96.19 177 HIS A C 1
ATOM 1452 O O . HIS A 1 177 ? -4.115 -8.693 -22.079 1.00 96.19 177 HIS A O 1
ATOM 1458 N N . ASP A 1 178 ? -5.351 -10.114 -20.859 1.00 95.38 178 ASP A N 1
ATOM 1459 C CA . ASP A 1 178 ? -4.316 -11.152 -20.711 1.00 95.38 178 ASP A CA 1
ATOM 1460 C C . ASP A 1 178 ? -3.040 -10.642 -20.008 1.00 95.38 178 ASP A C 1
ATOM 1462 O O . ASP A 1 178 ? -1.938 -11.115 -20.292 1.00 95.38 178 ASP A O 1
ATOM 1466 N N . VAL A 1 179 ? -3.188 -9.666 -19.100 1.00 95.06 179 VAL A N 1
ATOM 1467 C CA . VAL A 1 179 ? -2.103 -9.169 -18.242 1.00 95.06 179 VAL A CA 1
ATOM 1468 C C . VAL A 1 179 ? -1.919 -10.105 -17.047 1.00 95.06 179 VAL A C 1
ATOM 1470 O O . VAL A 1 179 ? -2.867 -10.371 -16.302 1.00 95.06 179 VAL A O 1
ATOM 1473 N N . GLU A 1 180 ? -0.693 -10.573 -16.827 1.00 94.19 180 GLU A N 1
ATOM 1474 C CA . GLU A 1 180 ? -0.277 -11.406 -15.694 1.00 94.19 180 GLU A CA 1
ATOM 1475 C C . GLU A 1 180 ? -0.141 -10.570 -14.405 1.00 94.19 180 GLU A C 1
ATOM 1477 O O . GLU A 1 180 ? 0.931 -10.401 -13.837 1.00 94.19 180 GLU A O 1
ATOM 1482 N N . LEU A 1 181 ? -1.249 -10.000 -13.937 1.00 95.50 181 LEU A N 1
ATOM 1483 C CA . LEU A 1 181 ? -1.261 -9.104 -12.782 1.00 95.50 181 LEU A CA 1
ATOM 1484 C C . LEU A 1 181 ? -1.139 -9.866 -11.453 1.00 95.50 181 LEU A C 1
ATOM 1486 O O . LEU A 1 181 ? -2.045 -10.627 -11.105 1.00 95.50 181 LEU A O 1
ATOM 1490 N N . THR A 1 182 ? -0.083 -9.589 -10.686 1.00 96.88 182 THR A N 1
ATOM 1491 C CA . THR A 1 182 ? 0.097 -10.110 -9.320 1.00 96.88 182 THR A CA 1
ATOM 1492 C C . THR A 1 182 ? -0.209 -9.064 -8.260 1.00 96.88 182 THR A C 1
ATOM 1494 O O . THR A 1 182 ? -0.768 -9.401 -7.218 1.00 96.88 182 THR A O 1
ATOM 1497 N N . ASP A 1 183 ? 0.069 -7.789 -8.545 1.00 97.44 183 ASP A N 1
ATOM 1498 C CA . ASP A 1 183 ? -0.104 -6.703 -7.582 1.00 97.44 183 ASP A CA 1
ATOM 1499 C C . ASP A 1 183 ? -0.882 -5.515 -8.166 1.00 97.44 183 ASP A C 1
ATOM 1501 O O . ASP A 1 183 ? -0.824 -5.211 -9.356 1.00 97.44 183 ASP A O 1
ATOM 1505 N N . LEU A 1 184 ? -1.575 -4.774 -7.307 1.00 97.69 184 LEU A N 1
ATOM 1506 C CA . LEU A 1 184 ? -2.185 -3.487 -7.639 1.00 97.69 184 LEU A CA 1
ATOM 1507 C C . LEU A 1 184 ? -1.734 -2.445 -6.618 1.00 97.69 184 LEU A C 1
ATOM 1509 O O . LEU A 1 184 ? -1.910 -2.633 -5.417 1.00 97.69 184 LEU A O 1
ATOM 1513 N N . MET A 1 185 ? -1.199 -1.327 -7.099 1.00 97.44 185 MET A N 1
ATOM 1514 C CA . MET A 1 185 ? -0.880 -0.159 -6.288 1.00 97.44 185 MET A CA 1
ATOM 1515 C C . MET A 1 185 ? -1.769 1.009 -6.690 1.00 97.44 185 MET A C 1
ATOM 1517 O O . MET A 1 185 ? -1.729 1.471 -7.829 1.00 97.44 185 MET A O 1
ATOM 1521 N N . VAL A 1 186 ? -2.528 1.513 -5.721 1.00 97.25 186 VAL A N 1
ATOM 1522 C CA . VAL A 1 186 ? -3.360 2.705 -5.871 1.00 97.25 186 VAL A CA 1
ATOM 1523 C C . VAL A 1 186 ? -2.830 3.791 -4.945 1.00 97.25 186 VAL A C 1
ATOM 1525 O O . VAL A 1 186 ? -2.754 3.602 -3.728 1.00 97.25 186 VAL A O 1
ATOM 1528 N N . MET A 1 187 ? -2.453 4.928 -5.520 1.00 95.75 187 MET A N 1
ATOM 1529 C CA . MET A 1 187 ? -2.084 6.134 -4.784 1.00 95.75 187 MET A CA 1
ATOM 1530 C C . MET A 1 187 ? -3.165 7.198 -4.888 1.00 95.75 187 MET A C 1
ATOM 1532 O O . MET A 1 187 ? -3.973 7.189 -5.809 1.00 95.75 187 MET A O 1
ATOM 1536 N N . GLY A 1 188 ? -3.183 8.130 -3.948 1.00 92.81 188 GLY A N 1
ATOM 1537 C CA . GLY A 1 188 ? -4.106 9.250 -3.989 1.00 92.81 188 GLY A CA 1
ATOM 1538 C C . GLY A 1 188 ? -3.817 10.258 -2.897 1.00 92.81 188 GLY A C 1
ATOM 1539 O O . GLY A 1 188 ? -3.086 9.990 -1.939 1.00 92.81 188 GLY A O 1
ATOM 1540 N N . LEU A 1 189 ? -4.414 11.435 -3.041 1.00 89.50 189 LEU A N 1
ATOM 1541 C CA . LEU A 1 189 ? -4.343 12.460 -2.009 1.00 89.50 189 LEU A CA 1
ATOM 1542 C C . LEU A 1 189 ? -5.061 11.980 -0.741 1.00 89.50 189 LEU A C 1
ATOM 1544 O O . LEU A 1 189 ? -6.085 11.307 -0.839 1.00 89.50 189 LEU A O 1
ATOM 1548 N N . PRO A 1 190 ? -4.589 12.342 0.453 1.00 85.88 190 PRO A N 1
ATOM 1549 C CA . PRO A 1 190 ? -5.214 11.937 1.700 1.00 85.88 190 PRO A CA 1
ATOM 1550 C C . PRO A 1 190 ? -6.616 12.534 1.868 1.00 85.88 190 PRO A C 1
ATOM 1552 O O . PRO A 1 190 ? -6.886 13.671 1.472 1.00 85.88 190 PRO A O 1
ATOM 1555 N N . ALA A 1 191 ? -7.526 11.759 2.466 1.00 81.50 191 ALA A N 1
ATOM 1556 C CA . ALA A 1 191 ? -8.899 12.167 2.770 1.00 81.50 191 ALA A CA 1
ATOM 1557 C C . ALA A 1 191 ? -8.941 13.402 3.677 1.00 81.50 191 ALA A C 1
ATOM 1559 O O . ALA A 1 191 ? -9.681 14.353 3.397 1.00 81.50 191 ALA A O 1
ATOM 1560 N N . GLU A 1 192 ? -8.108 13.411 4.714 1.00 78.00 192 GLU A N 1
ATOM 1561 C CA . GLU A 1 192 ? -7.910 14.555 5.601 1.00 78.00 192 GLU A CA 1
ATOM 1562 C C . GLU A 1 192 ? -6.717 15.401 5.137 1.00 78.00 192 GLU A C 1
ATOM 1564 O O . GLU A 1 192 ? -5.757 14.893 4.563 1.00 78.00 192 GLU A O 1
ATOM 1569 N N . GLU A 1 193 ? -6.802 16.720 5.329 1.00 69.81 193 GLU A N 1
ATOM 1570 C CA . GLU A 1 193 ? -5.680 17.613 5.028 1.00 69.81 193 GLU A CA 1
ATOM 1571 C C . GLU A 1 193 ? -4.609 17.441 6.105 1.00 69.81 193 GLU A C 1
ATOM 1573 O O . GLU A 1 193 ? -4.847 17.762 7.270 1.00 69.81 193 GLU A O 1
ATOM 1578 N N . PHE A 1 194 ? -3.444 16.933 5.710 1.00 68.38 194 PHE A N 1
ATOM 1579 C CA . PHE A 1 194 ? -2.261 16.888 6.561 1.00 68.38 194 PHE A CA 1
ATOM 1580 C C . PHE A 1 194 ? -1.469 18.193 6.451 1.00 68.38 194 PHE A C 1
ATOM 1582 O O . PHE A 1 194 ? -1.579 18.923 5.466 1.00 68.38 194 PHE A O 1
ATOM 1589 N N . GLU A 1 195 ? -0.669 18.502 7.476 1.00 63.56 195 GLU A N 1
ATOM 1590 C CA . GLU A 1 195 ? 0.187 19.699 7.468 1.00 63.56 195 GLU A CA 1
ATOM 1591 C C . GLU A 1 195 ? 1.295 19.633 6.399 1.00 63.56 195 GLU A C 1
ATOM 1593 O O . GLU A 1 195 ? 1.827 20.668 5.999 1.00 63.56 195 GLU A O 1
ATOM 1598 N N . GLU A 1 196 ? 1.635 18.433 5.922 1.00 63.47 196 GLU A N 1
ATOM 1599 C CA . GLU A 1 196 ? 2.602 18.217 4.846 1.00 63.47 196 GLU A CA 1
ATOM 1600 C C . GLU A 1 196 ? 1.890 18.161 3.487 1.00 63.47 196 GLU A C 1
ATOM 1602 O O . GLU A 1 196 ? 1.104 17.253 3.219 1.00 63.47 196 GLU A O 1
ATOM 1607 N N . GLU A 1 197 ? 2.178 19.144 2.625 1.00 58.28 197 GLU A N 1
ATOM 1608 C CA . GLU A 1 197 ? 1.485 19.366 1.342 1.00 58.28 197 GLU A CA 1
ATOM 1609 C C . GLU A 1 197 ? 1.730 18.262 0.286 1.00 58.28 197 GLU A C 1
ATOM 1611 O O . GLU A 1 197 ? 0.997 18.211 -0.699 1.00 58.28 197 GLU A O 1
ATOM 1616 N N . ASP A 1 198 ? 2.677 17.343 0.522 1.00 67.50 198 ASP A N 1
ATOM 1617 C CA . ASP A 1 198 ? 3.118 16.318 -0.443 1.00 67.50 198 ASP A CA 1
ATOM 1618 C C . ASP A 1 198 ? 2.863 14.868 0.027 1.00 67.50 198 ASP A C 1
ATOM 1620 O O . ASP A 1 198 ? 3.420 13.915 -0.520 1.00 67.50 198 ASP A O 1
ATOM 1624 N N . TYR A 1 199 ? 2.047 14.658 1.066 1.00 78.75 199 TYR A N 1
ATOM 1625 C CA . TYR A 1 199 ? 1.746 13.301 1.528 1.00 78.75 199 TYR A CA 1
ATOM 1626 C C . TYR A 1 199 ? 0.778 12.591 0.570 1.00 78.75 199 TYR A C 1
ATOM 1628 O O . TYR A 1 199 ? -0.321 13.084 0.317 1.00 78.75 199 TYR A O 1
ATOM 1636 N N . LEU A 1 200 ? 1.152 11.402 0.087 1.00 86.94 200 LEU A N 1
ATOM 1637 C CA . LEU A 1 200 ? 0.281 10.513 -0.686 1.00 86.94 200 LEU A CA 1
ATOM 1638 C C . LEU A 1 200 ? -0.086 9.280 0.137 1.00 86.94 200 LEU A C 1
ATOM 1640 O O . LEU A 1 200 ? 0.765 8.639 0.755 1.00 86.94 200 LEU A O 1
ATOM 1644 N N . VAL A 1 201 ? -1.363 8.912 0.096 1.00 90.44 201 VAL A N 1
ATOM 1645 C CA . VAL A 1 201 ? -1.843 7.638 0.629 1.00 90.44 201 VAL A CA 1
ATOM 1646 C C . VAL A 1 201 ? -1.612 6.567 -0.421 1.00 90.44 201 VAL A C 1
ATOM 1648 O O . VAL A 1 201 ? -1.955 6.751 -1.586 1.00 90.44 201 VAL A O 1
ATOM 1651 N N . ARG A 1 202 ? -1.056 5.436 0.009 1.00 92.69 202 ARG A N 1
ATOM 1652 C CA . ARG A 1 202 ? -0.820 4.260 -0.824 1.00 92.69 202 ARG A CA 1
ATOM 1653 C C . ARG A 1 202 ? -1.607 3.080 -0.276 1.00 92.69 202 ARG A C 1
ATOM 1655 O O . ARG A 1 202 ? -1.460 2.738 0.895 1.00 92.69 202 ARG A O 1
ATOM 1662 N N . HIS A 1 203 ? -2.362 2.428 -1.150 1.00 95.56 203 HIS A N 1
ATOM 1663 C CA . HIS A 1 203 ? -2.920 1.102 -0.918 1.00 95.56 203 HIS A CA 1
ATOM 1664 C C . HIS A 1 203 ? -2.286 0.118 -1.887 1.00 95.56 203 HIS A C 1
ATOM 1666 O O . HIS A 1 203 ? -2.244 0.363 -3.091 1.00 95.56 203 HIS A O 1
ATOM 1672 N N . GLU A 1 204 ? -1.781 -0.984 -1.349 1.00 95.44 204 GLU A N 1
ATOM 1673 C CA . GLU A 1 204 ? -1.215 -2.075 -2.132 1.00 95.44 204 GLU A CA 1
ATOM 1674 C C . GLU A 1 204 ? -2.067 -3.327 -1.927 1.00 95.44 204 GLU A C 1
ATOM 1676 O O . GLU A 1 204 ? -2.551 -3.608 -0.829 1.00 95.44 204 GLU A O 1
ATOM 1681 N N . VAL A 1 205 ? -2.281 -4.054 -3.015 1.00 96.75 205 VAL A N 1
ATOM 1682 C CA . VAL A 1 205 ? -2.975 -5.335 -3.046 1.00 96.75 205 VAL A CA 1
ATOM 1683 C C . VAL A 1 205 ? -2.004 -6.328 -3.640 1.00 96.75 205 VAL A C 1
ATOM 1685 O O . VAL A 1 205 ? -1.642 -6.187 -4.803 1.00 96.75 205 VAL A O 1
ATOM 1688 N N . LYS A 1 206 ? -1.598 -7.321 -2.853 1.00 95.25 206 LYS A N 1
ATOM 1689 C CA . LYS A 1 206 ? -0.775 -8.436 -3.330 1.00 95.25 206 LYS A CA 1
ATOM 1690 C C . LYS A 1 206 ? -1.625 -9.663 -3.612 1.00 95.25 206 LYS A C 1
ATOM 1692 O O . LYS A 1 206 ? -2.709 -9.802 -3.042 1.00 95.25 206 LYS A O 1
ATOM 1697 N N . ASN A 1 207 ? -1.101 -10.583 -4.418 1.00 93.94 207 ASN A N 1
ATOM 1698 C CA . ASN A 1 207 ? -1.786 -11.820 -4.820 1.00 93.94 207 ASN A CA 1
ATOM 1699 C C . ASN A 1 207 ? -3.146 -11.523 -5.478 1.00 93.94 207 ASN A C 1
ATOM 1701 O O . ASN A 1 207 ? -4.175 -12.128 -5.158 1.00 93.94 207 ASN A O 1
ATOM 1705 N N . VAL A 1 208 ? -3.171 -10.533 -6.370 1.00 96.19 208 VAL A N 1
ATOM 1706 C CA . VAL A 1 208 ? -4.359 -10.106 -7.112 1.00 96.19 208 VAL A CA 1
ATOM 1707 C C . VAL A 1 208 ? -4.962 -11.268 -7.902 1.00 96.19 208 VAL A C 1
ATOM 1709 O O . VAL A 1 208 ? -6.177 -11.290 -8.110 1.00 96.19 208 VAL A O 1
ATOM 1712 N N . GLU A 1 209 ? -4.183 -12.278 -8.290 1.00 93.81 209 GLU A N 1
ATOM 1713 C CA . GLU A 1 209 ? -4.690 -13.497 -8.919 1.00 93.81 209 GLU A CA 1
ATOM 1714 C C . GLU A 1 209 ? -5.713 -14.262 -8.056 1.00 93.81 209 GLU A C 1
ATOM 1716 O O . GLU A 1 209 ? -6.653 -14.840 -8.604 1.00 93.81 209 GLU A O 1
ATOM 1721 N N . ASP A 1 210 ? -5.603 -14.191 -6.725 1.00 93.38 210 ASP A N 1
ATOM 1722 C CA . ASP A 1 210 ? -6.486 -14.873 -5.768 1.00 93.38 210 ASP A CA 1
ATOM 1723 C C . ASP A 1 210 ? -7.745 -14.050 -5.421 1.00 93.38 210 ASP A C 1
ATOM 1725 O O . ASP A 1 210 ? -8.618 -14.492 -4.663 1.00 93.38 210 ASP A O 1
ATOM 1729 N N . VAL A 1 211 ? -7.868 -12.834 -5.962 1.00 97.06 211 VAL A N 1
ATOM 1730 C CA . VAL A 1 211 ? -8.995 -11.935 -5.693 1.00 97.06 211 VAL A CA 1
ATOM 1731 C C . VAL A 1 211 ? -10.177 -12.266 -6.612 1.00 97.06 211 VAL A C 1
ATOM 1733 O O . VAL A 1 211 ? -10.197 -11.924 -7.800 1.00 97.06 211 VAL A O 1
ATOM 1736 N N . GLU A 1 212 ? -11.213 -12.910 -6.067 1.00 95.69 212 GLU A N 1
ATOM 1737 C CA . GLU A 1 212 ? -12.435 -13.243 -6.819 1.00 95.69 212 GLU A CA 1
ATOM 1738 C C . GLU A 1 212 ? -13.579 -12.249 -6.571 1.00 95.69 212 GLU A C 1
ATOM 1740 O O . GLU A 1 212 ? -14.443 -12.035 -7.428 1.00 95.69 212 GLU A O 1
ATOM 1745 N N . ASN A 1 213 ? -13.620 -11.644 -5.385 1.00 96.44 213 ASN A N 1
ATOM 1746 C CA . ASN A 1 213 ? -14.708 -10.770 -4.960 1.00 96.44 213 ASN A CA 1
ATOM 1747 C C . ASN A 1 213 ? -14.233 -9.663 -4.005 1.00 96.44 213 ASN A C 1
ATOM 1749 O O . ASN A 1 213 ? -13.107 -9.667 -3.517 1.00 96.44 213 ASN A O 1
ATOM 1753 N N . ARG A 1 214 ? -15.144 -8.736 -3.682 1.00 96.19 214 ARG A N 1
ATOM 1754 C CA . ARG A 1 214 ? -14.892 -7.586 -2.798 1.00 96.19 214 ARG A CA 1
ATOM 1755 C C . ARG A 1 214 ? -14.305 -7.975 -1.435 1.00 96.19 214 ARG A C 1
ATOM 1757 O O . ARG A 1 214 ? -13.483 -7.249 -0.887 1.00 96.19 214 ARG A O 1
ATOM 1764 N N . SER A 1 215 ? -14.744 -9.102 -0.869 1.00 95.44 215 SER A N 1
ATOM 1765 C CA . SER A 1 215 ? -14.252 -9.558 0.433 1.00 95.44 215 SER A CA 1
ATOM 1766 C C . SER A 1 215 ? -12.822 -10.082 0.354 1.00 95.44 215 SER A C 1
ATOM 1768 O O . SER A 1 215 ? -12.096 -9.953 1.336 1.00 95.44 215 SER A O 1
ATOM 1770 N N . ASP A 1 216 ? -12.432 -10.677 -0.775 1.00 97.12 216 ASP A N 1
ATOM 1771 C CA . ASP A 1 216 ? -11.047 -11.079 -1.016 1.00 97.12 216 ASP A CA 1
ATOM 1772 C C . ASP A 1 216 ? -10.168 -9.848 -1.203 1.00 97.12 216 ASP A C 1
ATOM 1774 O O . ASP A 1 216 ? -9.140 -9.742 -0.544 1.00 97.12 216 ASP A O 1
ATOM 1778 N N . LEU A 1 217 ? -10.626 -8.876 -1.999 1.00 97.81 217 LEU A N 1
ATOM 1779 C CA . LEU A 1 217 ? -9.897 -7.630 -2.218 1.00 97.81 217 LEU A CA 1
ATOM 1780 C C . LEU A 1 217 ? -9.636 -6.890 -0.903 1.00 97.81 217 LEU A C 1
ATOM 1782 O O . LEU A 1 217 ? -8.495 -6.579 -0.588 1.00 97.81 217 LEU A O 1
ATOM 1786 N N . LEU A 1 218 ? -10.675 -6.666 -0.090 1.00 96.69 218 LEU A N 1
ATOM 1787 C CA . LEU A 1 218 ? -10.507 -6.018 1.212 1.00 96.69 218 LEU A CA 1
ATOM 1788 C C . LEU A 1 218 ? -9.540 -6.788 2.116 1.00 96.69 218 LEU A C 1
ATOM 1790 O O . LEU A 1 218 ? -8.788 -6.168 2.861 1.00 96.69 218 LEU A O 1
ATOM 1794 N N . ARG A 1 219 ? -9.577 -8.126 2.084 1.00 96.25 219 ARG A N 1
ATOM 1795 C CA . ARG A 1 219 ? -8.651 -8.949 2.864 1.00 96.25 219 ARG A CA 1
ATOM 1796 C C . ARG A 1 219 ? -7.210 -8.684 2.446 1.00 96.25 219 ARG A C 1
ATOM 1798 O O . ARG A 1 219 ? -6.384 -8.510 3.333 1.00 96.25 219 ARG A O 1
ATOM 1805 N N . GLU A 1 220 ? -6.912 -8.687 1.150 1.00 96.94 220 GLU A N 1
ATOM 1806 C CA . GLU A 1 220 ? -5.545 -8.467 0.667 1.00 96.94 220 GLU A CA 1
ATOM 1807 C C . GLU A 1 220 ? -5.072 -7.033 0.953 1.00 96.94 220 GLU A C 1
ATOM 1809 O O . GLU A 1 220 ? -3.981 -6.862 1.486 1.00 96.94 220 GLU A O 1
ATOM 1814 N N . VAL A 1 221 ? -5.931 -6.019 0.770 1.00 96.56 221 VAL A N 1
ATOM 1815 C CA . VAL A 1 221 ? -5.634 -4.634 1.192 1.00 96.56 221 VAL A CA 1
ATOM 1816 C C . VAL A 1 221 ? -5.323 -4.573 2.691 1.00 96.56 221 VAL A C 1
ATOM 1818 O O . VAL A 1 221 ? -4.359 -3.941 3.110 1.00 96.56 221 VAL A O 1
ATOM 1821 N N . ALA A 1 222 ? -6.122 -5.248 3.522 1.00 96.38 222 ALA A N 1
ATOM 1822 C CA . ALA A 1 222 ? -5.956 -5.222 4.971 1.00 96.38 222 ALA A CA 1
ATOM 1823 C C . ALA A 1 222 ? -4.717 -5.987 5.465 1.00 96.38 222 ALA A C 1
ATOM 1825 O O . ALA A 1 222 ? -4.284 -5.752 6.590 1.00 96.38 222 ALA A O 1
ATOM 1826 N N . LYS A 1 223 ? -4.143 -6.900 4.670 1.00 95.94 223 LYS A N 1
ATOM 1827 C CA . LYS A 1 223 ? -2.863 -7.545 5.006 1.00 95.94 223 LYS A CA 1
ATOM 1828 C C . LYS A 1 223 ? -1.690 -6.583 4.848 1.00 95.94 223 LYS A C 1
ATOM 1830 O O . LYS A 1 223 ? -0.801 -6.600 5.693 1.00 95.94 223 LYS A O 1
ATOM 1835 N N . GLU A 1 224 ? -1.714 -5.748 3.811 1.00 94.81 224 GLU A N 1
ATOM 1836 C CA . GLU A 1 224 ? -0.674 -4.740 3.570 1.00 94.81 224 GLU A CA 1
ATOM 1837 C C . GLU A 1 224 ? -0.884 -3.488 4.433 1.00 94.81 224 GLU A C 1
ATOM 1839 O O . GLU A 1 224 ? 0.074 -2.903 4.934 1.00 94.81 224 GLU A O 1
ATOM 1844 N N . ASN A 1 225 ? -2.140 -3.101 4.665 1.00 94.88 225 ASN A N 1
ATOM 1845 C CA . ASN A 1 225 ? -2.502 -1.981 5.523 1.00 94.88 225 ASN A CA 1
ATOM 1846 C C . ASN A 1 225 ? -3.673 -2.343 6.460 1.00 94.88 225 ASN A C 1
ATOM 1848 O O . ASN A 1 225 ? -4.830 -2.043 6.156 1.00 94.88 225 ASN A O 1
ATOM 1852 N N . PRO A 1 226 ? -3.405 -2.932 7.641 1.00 95.44 226 PRO A N 1
ATOM 1853 C CA . PRO A 1 226 ? -4.434 -3.293 8.623 1.00 95.44 226 PRO A CA 1
ATOM 1854 C C . PRO A 1 226 ? -5.347 -2.137 9.036 1.00 95.44 226 PRO A C 1
ATOM 1856 O O . PRO A 1 226 ? -6.530 -2.353 9.336 1.00 95.44 226 PRO A O 1
ATOM 1859 N N . ARG A 1 227 ? -4.834 -0.899 8.998 1.00 94.12 227 ARG A N 1
ATOM 1860 C CA . ARG A 1 227 ? -5.556 0.299 9.435 1.00 94.12 227 ARG A CA 1
ATOM 1861 C C . ARG A 1 227 ? -6.849 0.518 8.657 1.00 94.12 227 ARG A C 1
ATOM 1863 O O . ARG A 1 227 ? -7.783 1.046 9.255 1.00 94.12 227 ARG A O 1
ATOM 1870 N N . VAL A 1 228 ? -6.985 0.024 7.422 1.00 94.69 228 VAL A N 1
ATOM 1871 C CA . VAL A 1 228 ? -8.222 0.135 6.612 1.00 94.69 228 VAL A CA 1
ATOM 1872 C C . VAL A 1 228 ? -9.462 -0.498 7.256 1.00 94.69 228 VAL A C 1
ATOM 1874 O O . VAL A 1 228 ? -10.594 -0.230 6.855 1.00 94.69 228 VAL A O 1
ATOM 1877 N N . LEU A 1 229 ? -9.281 -1.369 8.255 1.00 95.69 229 LEU A N 1
ATOM 1878 C CA . LEU A 1 229 ? -10.385 -1.983 9.000 1.00 95.69 229 LEU A CA 1
ATOM 1879 C C . LEU A 1 229 ? -10.874 -1.128 10.174 1.00 95.69 229 LEU A C 1
ATOM 1881 O O . LEU A 1 229 ? -11.933 -1.415 10.743 1.00 95.69 229 LEU A O 1
ATOM 1885 N N . SER A 1 230 ? -10.117 -0.097 10.539 1.00 94.81 230 SER A N 1
ATOM 1886 C CA . SER A 1 230 ? -10.339 0.728 11.724 1.00 94.81 230 SER A CA 1
ATOM 1887 C C . SER A 1 230 ? -11.699 1.410 11.680 1.00 94.81 230 SER A C 1
ATOM 1889 O O . SER A 1 230 ? -12.517 1.190 12.572 1.00 94.81 230 SER A O 1
ATOM 1891 N N . TRP A 1 231 ? -12.014 2.121 10.592 1.00 92.25 231 TRP A N 1
ATOM 1892 C CA . TRP A 1 231 ? -13.304 2.803 10.447 1.00 92.25 231 TRP A CA 1
ATOM 1893 C C . TRP A 1 231 ? -14.493 1.842 10.577 1.00 92.25 231 TRP A C 1
ATOM 1895 O O . TRP A 1 231 ? -15.485 2.125 11.256 1.00 92.25 231 TRP A O 1
ATOM 1905 N N . ARG A 1 232 ? -14.386 0.650 9.978 1.00 92.56 232 ARG A N 1
ATOM 1906 C CA . ARG A 1 232 ? -15.441 -0.373 10.040 1.00 92.56 232 ARG A CA 1
ATOM 1907 C C . ARG A 1 232 ? -15.654 -0.875 11.469 1.00 92.56 232 ARG A C 1
ATOM 1909 O O . ARG A 1 232 ? -16.800 -1.107 11.860 1.00 92.56 232 ARG A O 1
ATOM 1916 N N . LEU A 1 233 ? -14.584 -1.039 12.250 1.00 94.12 233 LEU A N 1
ATOM 1917 C CA . LEU A 1 233 ? -14.670 -1.398 13.668 1.00 94.12 233 LEU A CA 1
ATOM 1918 C C . LEU A 1 233 ? -15.299 -0.272 14.492 1.00 94.12 233 LEU A C 1
ATOM 1920 O O . LEU A 1 233 ? -16.224 -0.539 15.263 1.00 94.12 233 LEU A O 1
ATOM 1924 N N . GLU A 1 234 ? -14.867 0.973 14.285 1.00 93.81 234 GLU A N 1
ATOM 1925 C CA . GLU A 1 234 ? -15.413 2.152 14.964 1.00 93.81 234 GLU A CA 1
ATOM 1926 C C . GLU A 1 234 ? -16.925 2.240 14.778 1.00 93.81 234 GLU A C 1
ATOM 1928 O O . GLU A 1 234 ? -17.673 2.257 15.755 1.00 93.81 234 GLU A O 1
ATOM 1933 N N . ARG A 1 235 ? -17.395 2.190 13.527 1.00 92.56 235 ARG A N 1
ATOM 1934 C CA . ARG A 1 235 ? -18.823 2.259 13.182 1.00 92.56 235 ARG A CA 1
ATOM 1935 C C . ARG A 1 235 ? -19.657 1.174 13.856 1.00 92.56 235 ARG A C 1
ATOM 1937 O O . ARG A 1 235 ? -20.822 1.397 14.175 1.00 92.56 235 ARG A O 1
ATOM 1944 N N . GLN A 1 236 ? -19.084 -0.006 14.080 1.00 93.00 236 GLN A N 1
ATOM 1945 C CA . GLN A 1 236 ? -19.769 -1.117 14.744 1.00 93.00 236 GLN A CA 1
ATOM 1946 C C . GLN A 1 236 ? -19.811 -0.996 16.274 1.00 93.00 236 GLN A C 1
ATOM 1948 O O . GLN A 1 236 ? -20.589 -1.711 16.917 1.00 93.00 236 GLN A O 1
ATOM 1953 N N . LEU A 1 237 ? -18.965 -0.147 16.858 1.00 93.88 237 LEU A N 1
ATOM 1954 C CA . LEU A 1 237 ? -18.786 -0.005 18.302 1.00 93.88 237 LEU A CA 1
ATOM 1955 C C . LEU A 1 237 ? -19.240 1.360 18.833 1.00 93.88 237 LEU A C 1
ATOM 1957 O O . LEU A 1 237 ? -19.523 1.470 20.023 1.00 93.88 237 LEU A O 1
ATOM 1961 N N . GLU A 1 238 ? -19.392 2.356 17.963 1.00 90.62 238 GLU A N 1
ATOM 1962 C CA . GLU A 1 238 ? -19.754 3.739 18.285 1.00 90.62 238 GLU A CA 1
ATOM 1963 C C . GLU A 1 238 ? -21.012 3.826 19.166 1.00 90.62 238 GLU A C 1
ATOM 1965 O O . GLU A 1 238 ? -20.976 4.384 20.264 1.00 90.62 238 GLU A O 1
ATOM 1970 N N . GLU A 1 239 ? -22.111 3.183 18.754 1.00 90.88 239 GLU A N 1
ATOM 1971 C CA . GLU A 1 239 ? -23.359 3.169 19.532 1.00 90.88 239 GLU A CA 1
ATOM 1972 C C . GLU A 1 239 ? -23.208 2.443 20.878 1.00 90.88 239 GLU A C 1
ATOM 1974 O O . GLU A 1 239 ? -23.836 2.823 21.872 1.00 90.88 239 GLU A O 1
ATOM 1979 N N . LYS A 1 240 ? -22.364 1.403 20.935 1.00 93.31 240 LYS A N 1
ATOM 1980 C CA . LYS A 1 240 ? -22.128 0.646 22.168 1.00 93.31 240 LYS A CA 1
ATOM 1981 C C . LYS A 1 240 ? -21.349 1.491 23.175 1.00 93.31 240 LYS A C 1
ATOM 1983 O O . LYS A 1 240 ? -21.776 1.592 24.322 1.00 93.31 240 LYS A O 1
ATOM 1988 N N . VAL A 1 241 ? -20.276 2.159 22.751 1.00 91.25 241 VAL A N 1
ATOM 1989 C CA . VAL A 1 241 ? -19.501 3.066 23.616 1.00 91.25 241 VAL A CA 1
ATOM 1990 C C . VAL A 1 241 ? -20.365 4.238 24.081 1.00 91.25 241 VAL A C 1
ATOM 1992 O O . VAL A 1 241 ? -20.410 4.524 25.276 1.00 91.25 241 VAL A O 1
ATOM 1995 N N . ALA A 1 242 ? -21.152 4.844 23.187 1.00 88.38 242 ALA A N 1
ATOM 1996 C CA . ALA A 1 242 ? -22.079 5.919 23.550 1.00 88.38 242 ALA A CA 1
ATOM 1997 C C . ALA A 1 242 ? -23.112 5.496 24.619 1.00 88.38 242 ALA A C 1
ATOM 1999 O O . ALA A 1 242 ? -23.542 6.315 25.439 1.00 88.38 242 ALA A O 1
ATOM 2000 N N . SER A 1 243 ? -23.485 4.210 24.667 1.00 90.25 243 SER A N 1
ATOM 2001 C CA . SER A 1 243 ? -24.425 3.671 25.662 1.00 90.25 243 SER A CA 1
ATOM 2002 C C . SER A 1 243 ? -23.895 3.671 27.104 1.00 90.25 243 SER A C 1
ATOM 2004 O O . SER A 1 243 ? -24.683 3.534 28.042 1.00 90.25 243 SER A O 1
ATOM 2006 N N . LEU A 1 244 ? -22.593 3.911 27.309 1.00 87.31 244 LEU A N 1
ATOM 2007 C CA . LEU A 1 244 ? -21.977 4.033 28.636 1.00 87.31 244 LEU A CA 1
ATOM 2008 C C . LEU A 1 244 ? -22.355 5.333 29.370 1.00 87.31 244 LEU A C 1
ATOM 2010 O O . LEU A 1 244 ? -21.965 5.522 30.527 1.00 87.31 244 LEU A O 1
ATOM 2014 N N . GLY A 1 245 ? -23.169 6.194 28.751 1.00 77.62 245 GLY A N 1
ATOM 2015 C CA . GLY A 1 245 ? -23.845 7.308 29.417 1.00 77.62 245 GLY A CA 1
ATOM 2016 C C . GLY A 1 245 ? -22.964 8.539 29.625 1.00 77.62 245 GLY A C 1
ATOM 2017 O O . GLY A 1 245 ? -23.083 9.188 30.659 1.00 77.62 245 GLY A O 1
ATOM 2018 N N . GLY A 1 246 ? -22.063 8.831 28.682 1.00 73.81 246 GLY A N 1
ATOM 2019 C CA . GLY A 1 246 ? -21.192 10.018 28.694 1.00 73.81 246 GLY A CA 1
ATOM 2020 C C . GLY A 1 246 ? -19.953 9.913 29.589 1.00 73.81 246 GLY A C 1
ATOM 2021 O O . GLY A 1 246 ? -19.035 10.707 29.439 1.00 73.81 246 GLY A O 1
ATOM 2022 N N . ARG A 1 247 ? -19.886 8.894 30.460 1.00 77.75 247 ARG A N 1
ATOM 2023 C CA . ARG A 1 247 ? -18.728 8.615 31.334 1.00 77.75 247 ARG A CA 1
ATOM 2024 C C . ARG A 1 247 ? -17.464 8.256 30.551 1.00 77.75 247 ARG A C 1
ATOM 2026 O O . ARG A 1 247 ? -16.362 8.560 30.998 1.00 77.75 247 ARG A O 1
ATOM 2033 N N . VAL A 1 248 ? -17.664 7.595 29.414 1.00 82.06 248 VAL A N 1
ATOM 2034 C CA . VAL A 1 248 ? -16.641 7.170 28.461 1.00 82.06 248 VAL A CA 1
ATOM 2035 C C . VAL A 1 248 ? -17.082 7.623 27.079 1.00 82.06 248 VAL A C 1
ATOM 2037 O O . VAL A 1 248 ? -18.254 7.472 26.724 1.00 82.06 248 VAL A O 1
ATOM 2040 N N . ALA A 1 249 ? -16.148 8.158 26.305 1.00 84.62 249 ALA A N 1
ATOM 2041 C CA . ALA A 1 249 ? -16.345 8.514 24.911 1.00 84.62 249 ALA A CA 1
ATOM 2042 C C . ALA A 1 249 ? -15.226 7.928 24.046 1.00 84.62 249 ALA A C 1
ATOM 2044 O O . ALA A 1 249 ? -14.105 7.741 24.514 1.00 84.62 249 ALA A O 1
ATOM 2045 N N . ALA A 1 250 ? -15.538 7.677 22.777 1.00 85.69 250 ALA A N 1
ATOM 2046 C CA . ALA A 1 250 ? -14.532 7.505 21.739 1.00 85.69 250 ALA A CA 1
ATOM 2047 C C . ALA A 1 250 ? -13.623 8.742 21.704 1.00 85.69 250 ALA A C 1
ATOM 2049 O O . ALA A 1 250 ? -14.122 9.872 21.729 1.00 85.69 250 ALA A O 1
ATOM 2050 N N . ALA A 1 251 ? -12.311 8.528 21.677 1.00 84.06 251 ALA A N 1
ATOM 2051 C CA . ALA A 1 251 ? -11.328 9.598 21.726 1.00 84.06 251 ALA A CA 1
ATOM 2052 C C . ALA A 1 251 ? -10.405 9.519 20.516 1.00 84.06 251 ALA A C 1
ATOM 2054 O O . ALA A 1 251 ? -9.397 8.825 20.578 1.00 84.06 251 ALA A O 1
ATOM 2055 N N . PRO A 1 252 ? -10.756 10.183 19.407 1.00 79.25 252 PRO A N 1
ATOM 2056 C CA . PRO A 1 252 ? -9.878 10.210 18.257 1.00 79.25 252 PRO A CA 1
ATOM 2057 C C . PRO A 1 252 ? -8.516 10.787 18.641 1.00 79.25 252 PRO A C 1
ATOM 2059 O O . PRO A 1 252 ? -8.457 11.765 19.392 1.00 79.25 252 PRO A O 1
ATOM 2062 N N . THR A 1 253 ? -7.444 10.174 18.156 1.00 71.44 253 THR A N 1
ATOM 2063 C CA . THR A 1 253 ? -6.095 10.710 18.324 1.00 71.44 253 THR A CA 1
ATOM 2064 C C . THR A 1 253 ? -5.969 12.044 17.587 1.00 71.44 253 THR A C 1
ATOM 2066 O O . THR A 1 253 ? -6.521 12.227 16.503 1.00 71.44 253 THR A O 1
ATOM 2069 N N . ASP A 1 254 ? -5.254 12.996 18.188 1.00 64.38 254 ASP A N 1
ATOM 2070 C CA . ASP A 1 254 ? -4.920 14.285 17.567 1.00 64.38 254 ASP A CA 1
ATOM 2071 C C . ASP A 1 254 ? -3.496 14.239 16.971 1.00 64.38 254 ASP A C 1
ATOM 2073 O O . ASP A 1 254 ? -2.723 15.186 17.107 1.00 64.38 254 ASP A O 1
ATOM 2077 N N . PHE A 1 255 ? -3.117 13.126 16.330 1.00 65.94 255 PHE A N 1
ATOM 2078 C CA . PHE A 1 255 ? -1.827 13.058 15.643 1.00 65.94 255 PHE A CA 1
ATOM 2079 C C . PHE A 1 255 ? -1.884 13.901 14.359 1.00 65.94 255 PHE A C 1
ATOM 2081 O O . PHE A 1 255 ? -2.778 13.693 13.540 1.00 65.94 255 PHE A O 1
ATOM 2088 N N . PRO A 1 256 ? -0.943 14.839 14.139 1.00 54.72 256 PRO A N 1
ATOM 2089 C CA . PRO A 1 256 ? -0.999 15.779 13.012 1.00 54.72 256 PRO A CA 1
ATOM 2090 C C . PRO A 1 256 ? -0.812 15.121 11.632 1.00 54.72 256 PRO A C 1
ATOM 2092 O O . PRO A 1 256 ? -1.023 15.771 10.610 1.00 54.72 256 PRO A O 1
ATOM 2095 N N . TYR A 1 257 ? -0.437 13.840 11.601 1.00 60.53 257 TYR A N 1
ATOM 2096 C CA . TYR A 1 257 ? -0.126 13.077 10.388 1.00 60.53 257 TYR A CA 1
ATOM 2097 C C . TYR A 1 257 ? -1.083 11.907 10.140 1.00 60.53 257 TYR A C 1
ATOM 2099 O O . TYR A 1 257 ? -0.829 11.080 9.268 1.00 60.53 257 TYR A O 1
ATOM 2107 N N . GLU A 1 258 ? -2.155 11.786 10.924 1.00 67.69 258 GLU A N 1
ATOM 2108 C CA . GLU A 1 258 ? -3.082 10.663 10.814 1.00 67.69 258 GLU A CA 1
ATOM 2109 C C . GLU A 1 258 ? -4.531 11.139 10.868 1.00 67.69 258 GLU A C 1
ATOM 2111 O O . GLU A 1 258 ? -4.861 12.103 11.558 1.00 67.69 258 GLU A O 1
ATOM 2116 N N . GLU A 1 259 ? -5.409 10.463 10.123 1.00 73.19 259 GLU A N 1
ATOM 2117 C CA . GLU A 1 259 ? -6.840 10.715 10.263 1.00 73.19 259 GLU A CA 1
ATOM 2118 C C . GLU A 1 259 ? -7.279 10.418 11.689 1.00 73.19 259 GLU A C 1
ATOM 2120 O O . GLU A 1 259 ? -6.831 9.455 12.320 1.00 73.19 259 GLU A O 1
ATOM 2125 N N . ARG A 1 260 ? -8.211 11.224 12.185 1.00 80.00 260 ARG A N 1
ATOM 2126 C CA . ARG A 1 260 ? -8.657 11.129 13.571 1.00 80.00 260 ARG A CA 1
ATOM 2127 C C . ARG A 1 260 ? -9.452 9.848 13.803 1.00 80.00 260 ARG A C 1
ATOM 2129 O O . ARG A 1 260 ? -10.642 9.776 13.481 1.00 80.00 260 ARG A O 1
ATOM 2136 N N . ARG A 1 261 ? -8.816 8.862 14.436 1.00 86.44 261 ARG A N 1
ATOM 2137 C CA . ARG A 1 261 ? -9.408 7.560 14.769 1.00 86.44 261 ARG A CA 1
ATOM 2138 C C . ARG A 1 261 ? -9.274 7.239 16.246 1.00 86.44 261 ARG A C 1
ATOM 2140 O O . ARG A 1 261 ? -8.292 7.583 16.894 1.00 86.44 261 ARG A O 1
ATOM 2147 N N . TRP A 1 262 ? -10.303 6.604 16.792 1.00 91.00 262 TRP A N 1
ATOM 2148 C CA . TRP A 1 262 ? -10.334 6.099 18.160 1.00 91.00 262 TRP A CA 1
ATOM 2149 C C . TRP A 1 262 ? -10.200 4.576 18.226 1.00 91.00 262 TRP A C 1
ATOM 2151 O O . TRP A 1 262 ? -10.054 4.028 19.315 1.00 91.00 262 TRP A O 1
ATOM 2161 N N . ILE A 1 263 ? -10.230 3.881 17.089 1.00 93.19 263 ILE A N 1
ATOM 2162 C CA . ILE A 1 263 ? -9.747 2.505 16.978 1.00 93.19 263 ILE A CA 1
ATOM 2163 C C . ILE A 1 263 ? -8.711 2.463 15.873 1.00 93.19 263 ILE A C 1
ATOM 2165 O O . ILE A 1 263 ? -8.945 3.001 14.800 1.00 93.19 263 ILE A O 1
ATOM 2169 N N . GLU A 1 264 ? -7.609 1.775 16.116 1.00 92.94 264 GLU A N 1
ATOM 2170 C CA . GLU A 1 264 ? -6.593 1.517 15.108 1.00 92.94 264 GLU A CA 1
ATOM 2171 C C . GLU A 1 264 ? -6.295 0.024 15.065 1.00 92.94 264 GLU A C 1
ATOM 2173 O O . GLU A 1 264 ? -5.949 -0.564 16.085 1.00 92.94 264 GLU A O 1
ATOM 2178 N N . CYS A 1 265 ? -6.458 -0.601 13.901 1.00 95.12 265 CYS A N 1
ATOM 2179 C CA . CYS A 1 265 ? -6.052 -1.986 13.694 1.00 95.12 265 CYS A CA 1
ATOM 2180 C C . CYS A 1 265 ? -4.577 -2.056 13.273 1.00 95.12 265 CYS A C 1
ATOM 2182 O O . CYS A 1 265 ? -4.203 -1.436 12.278 1.00 95.12 265 CYS A O 1
ATOM 2184 N N . TYR A 1 266 ? -3.770 -2.840 13.992 1.00 93.38 266 TYR A N 1
ATOM 2185 C CA . TYR A 1 266 ? -2.338 -3.014 13.718 1.00 93.38 266 TYR A CA 1
ATOM 2186 C C . TYR A 1 266 ? -2.000 -4.323 13.014 1.00 93.38 266 TYR A C 1
ATOM 2188 O O . TYR A 1 266 ? -1.000 -4.392 12.306 1.00 93.38 266 TYR A O 1
ATOM 2196 N N . GLU A 1 267 ? -2.812 -5.363 13.200 1.00 95.06 267 GLU A N 1
ATOM 2197 C CA . GLU A 1 267 ? -2.544 -6.684 12.632 1.00 95.06 267 GLU A CA 1
ATOM 2198 C C . GLU A 1 267 ? -3.844 -7.371 12.211 1.00 95.06 267 GLU A C 1
ATOM 2200 O O . GLU A 1 267 ? -4.876 -7.265 12.887 1.00 95.06 267 GLU A O 1
ATOM 2205 N N . VAL A 1 268 ? -3.786 -8.128 11.113 1.00 95.75 268 VAL A N 1
ATOM 2206 C CA . VAL A 1 268 ? -4.878 -8.980 10.631 1.00 95.75 268 VAL A CA 1
ATOM 2207 C C . VAL A 1 268 ? -4.466 -10.450 10.572 1.00 95.75 268 VAL A C 1
ATOM 2209 O O . VAL A 1 268 ? -3.299 -10.781 10.389 1.00 95.75 268 VAL A O 1
ATOM 2212 N N . ASP A 1 269 ? -5.433 -11.359 10.703 1.00 94.00 269 ASP A N 1
ATOM 2213 C CA . ASP A 1 269 ? -5.204 -12.776 10.418 1.00 94.00 269 ASP A CA 1
ATOM 2214 C C . ASP A 1 269 ? -5.215 -13.079 8.909 1.00 94.00 269 ASP A C 1
ATOM 2216 O O . ASP A 1 269 ? -5.533 -12.240 8.067 1.00 94.00 269 ASP A O 1
ATOM 2220 N N . GLY A 1 270 ? -4.927 -14.334 8.547 1.00 89.31 270 GLY A N 1
ATOM 2221 C CA . GLY A 1 270 ? -4.957 -14.782 7.151 1.00 89.31 270 GLY A CA 1
ATOM 2222 C C . GLY A 1 270 ? -6.330 -14.691 6.468 1.00 89.31 270 GLY A C 1
ATOM 2223 O O . GLY A 1 270 ? -6.406 -14.905 5.262 1.00 89.31 270 GLY A O 1
ATOM 2224 N N . GLN A 1 271 ? -7.410 -14.390 7.199 1.00 90.88 271 GLN A N 1
ATOM 2225 C CA . GLN A 1 271 ? -8.737 -14.129 6.637 1.00 90.88 271 GLN A CA 1
ATOM 2226 C C . GLN A 1 271 ? -9.022 -12.627 6.466 1.00 90.88 271 GLN A C 1
ATOM 2228 O O . GLN A 1 271 ? -10.120 -12.280 6.035 1.00 90.88 271 GLN A O 1
ATOM 2233 N N . GLY A 1 272 ? -8.064 -11.746 6.777 1.00 90.88 272 GLY A N 1
ATOM 2234 C CA . GLY A 1 272 ? -8.230 -10.292 6.697 1.00 90.88 272 GLY A CA 1
ATOM 2235 C C . GLY A 1 272 ? -9.041 -9.732 7.854 1.00 90.88 272 GLY A C 1
ATOM 2236 O O . GLY A 1 272 ? -9.699 -8.703 7.719 1.00 90.88 272 GLY A O 1
ATOM 2237 N N . LYS A 1 273 ? -9.069 -10.438 8.986 1.00 94.06 273 LYS A N 1
ATOM 2238 C CA . LYS A 1 273 ? -9.775 -9.990 10.177 1.00 94.06 273 LYS A CA 1
ATOM 2239 C C . LYS A 1 273 ? -8.797 -9.351 11.146 1.00 94.06 273 LYS A C 1
ATOM 2241 O O . LYS A 1 273 ? -7.803 -9.976 11.490 1.00 94.06 273 LYS A O 1
ATOM 2246 N N . CYS A 1 274 ? -9.121 -8.163 11.647 1.00 95.69 274 CYS A N 1
ATOM 2247 C CA . CYS A 1 274 ? -8.313 -7.509 12.671 1.00 95.69 274 CYS A CA 1
ATOM 2248 C C . CYS A 1 274 ? -8.134 -8.407 13.909 1.00 95.69 274 CYS A C 1
ATOM 2250 O O . CYS A 1 274 ? -9.127 -8.867 14.487 1.00 95.69 274 CYS A O 1
ATOM 2252 N N . ILE A 1 275 ? -6.884 -8.640 14.312 1.00 94.19 275 ILE A N 1
ATOM 2253 C CA . ILE A 1 275 ? -6.503 -9.443 15.482 1.00 94.19 275 ILE A CA 1
ATOM 2254 C C . ILE A 1 275 ? -5.716 -8.664 16.529 1.00 94.19 275 ILE A C 1
ATOM 2256 O O . ILE A 1 275 ? -5.659 -9.138 17.660 1.00 94.19 275 ILE A O 1
ATOM 2260 N N . ASP A 1 276 ? -5.203 -7.483 16.201 1.00 93.12 276 ASP A N 1
ATOM 2261 C CA . ASP A 1 276 ? -4.612 -6.553 17.160 1.00 93.12 276 ASP A CA 1
ATOM 2262 C C . ASP A 1 276 ? -5.116 -5.138 16.881 1.00 93.12 276 ASP A C 1
ATOM 2264 O O . ASP A 1 276 ? -5.105 -4.692 15.732 1.00 93.12 276 ASP A O 1
ATOM 2268 N N . ALA A 1 277 ? -5.608 -4.460 17.917 1.00 92.88 277 ALA A N 1
ATOM 2269 C CA . ALA A 1 277 ? -6.092 -3.094 17.807 1.00 92.88 277 ALA A CA 1
ATOM 2270 C C . ALA A 1 277 ? -5.819 -2.268 19.065 1.00 92.88 277 ALA A C 1
ATOM 2272 O O . ALA A 1 277 ? -5.969 -2.758 20.188 1.00 92.88 277 ALA A O 1
ATOM 2273 N N . MET A 1 278 ? -5.524 -0.985 18.864 1.00 90.81 278 MET A N 1
ATOM 2274 C CA . MET A 1 278 ? -5.585 0.048 19.894 1.00 90.81 278 MET A CA 1
ATOM 2275 C C . MET A 1 278 ? -6.975 0.672 19.933 1.00 90.81 278 MET A C 1
ATOM 2277 O O . MET A 1 278 ? -7.553 0.979 18.894 1.00 90.81 278 MET A O 1
ATOM 2281 N N . VAL A 1 279 ? -7.504 0.892 21.134 1.00 91.12 279 VAL A N 1
ATOM 2282 C CA . VAL A 1 279 ? -8.779 1.573 21.365 1.00 91.12 279 VAL A CA 1
ATOM 2283 C C . VAL A 1 279 ? -8.558 2.773 22.278 1.00 91.12 279 VAL A C 1
ATOM 2285 O O . VAL A 1 279 ? -8.244 2.628 23.459 1.00 91.12 279 VAL A O 1
ATOM 2288 N N . TRP A 1 280 ? -8.778 3.966 21.743 1.00 88.94 280 TRP A N 1
ATOM 2289 C CA . TRP A 1 280 ? -8.634 5.234 22.438 1.00 88.94 280 TRP A CA 1
ATOM 2290 C C . TRP A 1 280 ? -9.962 5.685 23.044 1.00 88.94 280 TRP A C 1
ATOM 2292 O O . TRP A 1 280 ? -10.972 5.872 22.358 1.00 88.94 280 TRP A O 1
ATOM 2302 N N . LEU A 1 281 ? -9.967 5.873 24.360 1.00 87.62 281 LEU A N 1
ATOM 2303 C CA . LEU A 1 281 ? -11.142 6.269 25.126 1.00 87.62 281 LEU A CA 1
ATOM 2304 C C . LEU A 1 281 ? -10.850 7.520 25.948 1.00 87.62 281 LEU A C 1
ATOM 2306 O O . LEU A 1 281 ? -9.776 7.676 26.521 1.00 87.62 281 LEU A O 1
ATOM 2310 N N . LYS A 1 282 ? -11.847 8.393 26.064 1.00 85.88 282 LYS A N 1
ATOM 2311 C CA . LYS A 1 282 ? -11.801 9.593 26.894 1.00 85.88 282 LYS A CA 1
ATOM 2312 C C . LYS A 1 282 ? -12.754 9.432 28.062 1.00 85.88 282 LYS A C 1
ATOM 2314 O O . LYS A 1 282 ? -13.924 9.103 27.865 1.00 85.88 282 LYS A O 1
ATOM 2319 N N . TYR A 1 283 ? -12.259 9.711 29.261 1.00 82.50 283 TYR A N 1
ATOM 2320 C CA . TYR A 1 283 ? -13.075 9.825 30.468 1.00 82.50 283 TYR A CA 1
ATOM 2321 C C . TYR A 1 283 ? -13.276 11.305 30.820 1.00 82.50 283 TYR A C 1
ATOM 2323 O O . TYR A 1 283 ? -12.434 12.156 30.521 1.00 82.50 283 TYR A O 1
ATOM 2331 N N . GLU A 1 284 ? -14.401 11.633 31.463 1.00 75.88 284 GLU A N 1
ATOM 2332 C CA . GLU A 1 284 ? -14.607 12.972 32.037 1.00 75.88 284 GLU A CA 1
ATOM 2333 C C . GLU A 1 284 ? -13.496 13.308 33.060 1.00 75.88 284 GLU A C 1
ATOM 2335 O O . GLU A 1 284 ? -12.893 12.407 33.638 1.00 75.88 284 GLU A O 1
ATOM 2340 N N . SER A 1 285 ? -13.212 14.596 33.303 1.00 65.44 285 SER A N 1
ATOM 2341 C CA . SER A 1 285 ? -12.166 15.052 34.244 1.00 65.44 285 SER A CA 1
ATOM 2342 C C . SER A 1 285 ? -12.230 14.313 35.592 1.00 65.44 285 SER A C 1
ATOM 2344 O O . SER A 1 285 ? -13.240 14.388 36.291 1.00 65.44 285 SER A O 1
ATOM 2346 N N . ALA A 1 286 ? -11.122 13.672 35.990 1.00 63.22 286 ALA A N 1
ATOM 2347 C CA . ALA A 1 286 ? -11.005 12.830 37.193 1.00 63.22 286 ALA A CA 1
ATOM 2348 C C . ALA A 1 286 ? -11.923 11.584 37.221 1.00 63.22 286 ALA A C 1
ATOM 2350 O O . ALA A 1 286 ? -12.120 10.973 38.276 1.00 63.22 286 ALA A O 1
ATOM 2351 N N . GLY A 1 287 ? -12.487 11.212 36.071 1.00 64.75 287 GLY A N 1
ATOM 2352 C CA . GLY A 1 287 ? -13.296 10.016 35.855 1.00 64.75 287 GLY A CA 1
ATOM 2353 C C . GLY A 1 287 ? -12.458 8.755 35.656 1.00 64.75 287 GLY A C 1
ATOM 2354 O O . GLY A 1 287 ? -12.936 7.668 35.981 1.00 64.75 287 GLY A O 1
ATOM 2355 N N . PHE A 1 288 ? -11.201 8.885 35.220 1.00 71.06 288 PHE A N 1
ATOM 2356 C CA . PHE A 1 288 ? -10.251 7.781 35.154 1.00 71.06 288 PHE A CA 1
ATOM 2357 C C . PHE A 1 288 ? -9.355 7.777 36.398 1.00 71.06 288 PHE A C 1
ATOM 2359 O O . PHE A 1 288 ? -8.189 8.151 36.390 1.00 71.06 288 PHE A O 1
ATOM 2366 N N . SER A 1 289 ? -9.915 7.324 37.522 1.00 69.62 289 SER A N 1
ATOM 2367 C CA . SER A 1 289 ? -9.091 6.970 38.680 1.00 69.62 289 SER A CA 1
ATOM 2368 C C . SER A 1 289 ? -9.039 5.452 38.819 1.00 69.62 289 SER A C 1
ATOM 2370 O O . SER A 1 289 ? -10.097 4.815 38.754 1.00 69.62 289 SER A O 1
ATOM 2372 N N . PRO A 1 290 ? -7.858 4.854 39.075 1.00 60.53 290 PRO A N 1
ATOM 2373 C CA . PRO A 1 290 ? -7.739 3.414 39.262 1.00 60.53 290 PRO A CA 1
ATOM 2374 C C . PRO A 1 290 ? -8.694 2.873 40.342 1.00 60.53 290 PRO A C 1
ATOM 2376 O O . PRO A 1 290 ? -9.061 1.715 40.285 1.00 60.53 290 PRO A O 1
ATOM 2379 N N . GLY A 1 291 ? -9.180 3.691 41.285 1.00 61.53 291 GLY A N 1
ATOM 2380 C CA . GLY A 1 291 ? -10.157 3.290 42.308 1.00 61.53 291 GLY A CA 1
ATOM 2381 C C . GLY A 1 291 ? -11.641 3.529 41.984 1.00 61.53 291 GLY A C 1
ATOM 2382 O O . GLY A 1 291 ? -12.476 3.290 42.857 1.00 61.53 291 GLY A O 1
ATOM 2383 N N . HIS A 1 292 ? -12.001 4.033 40.799 1.00 70.81 292 HIS A N 1
ATOM 2384 C CA . HIS A 1 292 ? -13.398 4.311 40.454 1.00 70.81 292 HIS A CA 1
ATOM 2385 C C . HIS A 1 292 ? -14.124 3.024 40.032 1.00 70.81 292 HIS A C 1
ATOM 2387 O O . HIS A 1 292 ? -13.737 2.381 39.059 1.00 70.81 292 HIS A O 1
ATOM 2393 N N . GLU A 1 293 ? -15.217 2.683 40.730 1.00 69.00 293 GLU A N 1
ATOM 2394 C CA . GLU A 1 293 ? -15.961 1.410 40.594 1.00 69.00 293 GLU A CA 1
ATOM 2395 C C . GLU A 1 293 ? -16.373 1.082 39.151 1.00 69.00 293 GLU A C 1
ATOM 2397 O O . GLU A 1 293 ? -16.549 -0.077 38.794 1.00 69.00 293 GLU A O 1
ATOM 2402 N N . LYS A 1 294 ? -16.514 2.106 38.308 1.00 82.00 294 LYS A N 1
ATOM 2403 C CA . LYS A 1 294 ? -16.998 1.953 36.940 1.00 82.00 294 LYS A CA 1
ATOM 2404 C C . LYS A 1 294 ? -15.937 1.852 35.852 1.00 82.00 294 LYS A C 1
ATOM 2406 O O . LYS A 1 294 ? -16.271 1.370 34.781 1.00 82.00 294 LYS A O 1
ATOM 2411 N N . VAL A 1 295 ? -14.694 2.258 36.107 1.00 82.25 295 VAL A N 1
ATOM 2412 C CA . VAL A 1 295 ? -13.653 2.256 35.061 1.00 82.25 295 VAL A CA 1
ATOM 2413 C C . VAL A 1 295 ? -13.331 0.827 34.630 1.00 82.25 295 VAL A C 1
ATOM 2415 O O . VAL A 1 295 ? -13.325 0.527 33.443 1.00 82.25 295 VAL A O 1
ATOM 2418 N N . GLU A 1 296 ? -13.149 -0.080 35.593 1.00 83.38 296 GLU A N 1
ATOM 2419 C CA . GLU A 1 296 ? -12.908 -1.498 35.303 1.00 83.38 296 GLU A CA 1
ATOM 2420 C C . GLU A 1 296 ? -14.082 -2.122 34.528 1.00 83.38 296 GLU A C 1
ATOM 2422 O O . GLU A 1 296 ? -13.869 -2.806 33.529 1.00 83.38 296 GLU A O 1
ATOM 2427 N N . GLU A 1 297 ? -15.324 -1.860 34.955 1.00 86.25 297 GLU A N 1
ATOM 2428 C CA . GLU A 1 297 ? -16.527 -2.375 34.287 1.00 86.25 297 GLU A CA 1
ATOM 2429 C C . GLU A 1 297 ? -16.654 -1.858 32.848 1.00 86.25 297 GLU A C 1
ATOM 2431 O O . GLU A 1 297 ? -16.925 -2.645 31.938 1.00 86.25 297 GLU A O 1
ATOM 2436 N N . ASP A 1 298 ? -16.439 -0.557 32.641 1.00 88.69 298 ASP A N 1
ATOM 2437 C CA . ASP A 1 298 ? -16.563 0.088 31.337 1.00 88.69 298 ASP A CA 1
ATOM 2438 C C . ASP A 1 298 ? -15.465 -0.426 30.376 1.00 88.69 298 ASP A C 1
ATOM 2440 O O . ASP A 1 298 ? -15.775 -0.810 29.246 1.00 88.69 298 ASP A O 1
ATOM 2444 N N . LEU A 1 299 ? -14.205 -0.543 30.824 1.00 87.31 299 LEU A N 1
ATOM 2445 C CA . LEU A 1 299 ? -13.104 -1.084 30.009 1.00 87.31 299 LEU A CA 1
ATOM 2446 C C . LEU A 1 299 ? -13.300 -2.561 29.650 1.00 87.31 299 LEU A C 1
ATOM 2448 O O . LEU A 1 299 ? -13.132 -2.935 28.487 1.00 87.31 299 LEU A O 1
ATOM 2452 N N . ILE A 1 300 ? -13.714 -3.402 30.608 1.00 87.69 300 ILE A N 1
ATOM 2453 C CA . ILE A 1 300 ? -14.043 -4.811 30.333 1.00 87.69 300 ILE A CA 1
ATOM 2454 C C . ILE A 1 300 ? -15.146 -4.896 29.283 1.00 87.69 300 ILE A C 1
ATOM 2456 O O . ILE A 1 300 ? -15.090 -5.736 28.383 1.00 87.69 300 ILE A O 1
ATOM 2460 N N . GLN A 1 301 ? -16.156 -4.037 29.391 1.00 91.31 301 GLN A N 1
ATOM 2461 C CA . GLN A 1 301 ? -17.279 -4.045 28.475 1.00 91.31 301 GLN A CA 1
ATOM 2462 C C . GLN A 1 301 ? -16.867 -3.618 27.058 1.00 91.31 301 GLN A C 1
ATOM 2464 O O . GLN A 1 301 ? -17.213 -4.320 26.102 1.00 91.31 301 GLN A O 1
ATOM 2469 N N . VAL A 1 302 ? -16.075 -2.549 26.911 1.00 91.50 302 VAL A N 1
ATOM 2470 C CA . VAL A 1 302 ? -15.524 -2.144 25.606 1.00 91.50 302 VAL A CA 1
ATOM 2471 C C . VAL A 1 302 ? -14.649 -3.253 25.029 1.00 91.50 302 VAL A C 1
ATOM 2473 O O . VAL A 1 302 ? -14.858 -3.652 23.886 1.00 91.50 302 VAL A O 1
ATOM 2476 N N . MET A 1 303 ? -13.759 -3.84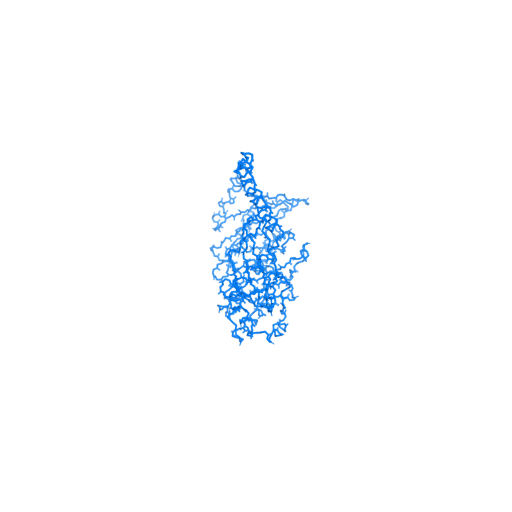3 25.831 1.00 89.94 303 MET A N 1
ATOM 2477 C CA . MET A 1 303 ? -12.913 -4.963 25.409 1.00 89.94 303 MET A CA 1
ATOM 2478 C C . MET A 1 303 ? -13.753 -6.130 24.879 1.00 89.94 303 MET A C 1
ATOM 2480 O O . MET A 1 303 ? -13.471 -6.671 23.811 1.00 89.94 303 MET A O 1
ATOM 2484 N N . GLN A 1 304 ? -14.804 -6.525 25.601 1.00 89.88 304 GLN A N 1
ATOM 2485 C CA . GLN A 1 304 ? -15.688 -7.613 25.185 1.00 89.88 304 GLN A CA 1
ATOM 2486 C C . GLN A 1 304 ? -16.392 -7.305 23.863 1.00 89.88 304 GLN A C 1
ATOM 2488 O O . GLN A 1 304 ? -16.485 -8.186 23.006 1.00 89.88 304 GLN A O 1
ATOM 2493 N N . TRP A 1 305 ? -16.870 -6.074 23.671 1.00 94.19 305 TRP A N 1
ATOM 2494 C CA . TRP A 1 305 ? -17.497 -5.664 22.417 1.00 94.19 305 TRP A CA 1
ATOM 2495 C C . TRP A 1 305 ? -16.515 -5.662 21.250 1.00 94.19 305 TRP A C 1
ATOM 2497 O O . TRP A 1 305 ? -16.858 -6.164 20.180 1.00 94.19 305 TRP A O 1
ATOM 2507 N N . THR A 1 306 ? -15.298 -5.168 21.461 1.00 92.12 306 THR A N 1
ATOM 2508 C CA . THR A 1 306 ? -14.234 -5.178 20.456 1.00 92.12 306 THR A CA 1
ATOM 2509 C C . THR A 1 306 ? -13.853 -6.614 20.082 1.00 92.12 306 THR A C 1
ATOM 2511 O O . THR A 1 306 ? -13.875 -6.980 18.905 1.00 92.12 306 THR A O 1
ATOM 2514 N N . LYS A 1 307 ? -13.653 -7.499 21.070 1.00 90.25 307 LYS A N 1
ATOM 2515 C CA . LYS A 1 307 ? -13.371 -8.931 20.848 1.00 90.25 307 LYS A CA 1
ATOM 2516 C C . LYS A 1 307 ? -14.527 -9.701 20.215 1.00 90.25 307 LYS A C 1
ATOM 2518 O O . LYS A 1 307 ? -14.295 -10.700 19.536 1.00 90.25 307 LYS A O 1
ATOM 2523 N N . GLU A 1 308 ? -15.773 -9.273 20.399 1.00 91.88 308 GLU A N 1
ATOM 2524 C CA . GLU A 1 308 ? -16.915 -9.842 19.673 1.00 91.88 308 GLU A CA 1
ATOM 2525 C C . GLU A 1 308 ? -16.753 -9.638 18.158 1.00 91.88 308 GLU A C 1
ATOM 2527 O O . GLU A 1 308 ? -17.072 -10.536 17.376 1.00 91.88 308 GLU A O 1
ATOM 2532 N N . LYS A 1 309 ? -16.209 -8.484 17.747 1.00 92.06 309 LYS A N 1
ATOM 2533 C CA . LYS A 1 309 ? -15.974 -8.144 16.340 1.00 92.06 309 LYS A CA 1
ATOM 2534 C C . LYS A 1 309 ? -14.690 -8.758 15.804 1.00 92.06 309 LYS A C 1
ATOM 2536 O O . LYS A 1 309 ? -14.740 -9.437 14.783 1.00 92.06 309 LYS A O 1
ATOM 2541 N N . MET A 1 310 ? -13.585 -8.634 16.531 1.00 91.44 310 MET A N 1
ATOM 2542 C CA . MET A 1 310 ? -12.253 -9.118 16.135 1.00 91.44 310 MET A CA 1
ATOM 2543 C C . MET A 1 310 ? -12.068 -10.632 16.328 1.00 91.44 310 MET A C 1
ATOM 2545 O O . MET A 1 310 ? -11.379 -11.306 15.572 1.00 91.44 310 MET A O 1
ATOM 2549 N N . GLY A 1 311 ? -12.832 -11.254 17.225 1.00 85.62 311 GLY A N 1
ATOM 2550 C CA . GLY A 1 311 ? -12.751 -12.679 17.546 1.00 85.62 311 GLY A CA 1
ATOM 2551 C C . GLY A 1 311 ? -12.012 -12.939 18.857 1.00 85.62 311 GLY A C 1
ATOM 2552 O O . GLY A 1 311 ? -11.197 -12.157 19.317 1.00 85.62 311 GLY A O 1
ATOM 2553 N N . ARG A 1 312 ? -12.290 -14.085 19.488 1.00 76.38 312 ARG A N 1
ATOM 2554 C CA . ARG A 1 312 ? -11.863 -14.352 20.878 1.00 76.38 312 ARG A CA 1
ATOM 2555 C C . ARG A 1 312 ? -10.353 -14.336 21.122 1.00 76.38 312 ARG A C 1
ATOM 2557 O O . ARG A 1 312 ? -9.948 -14.150 22.262 1.00 76.38 312 ARG A O 1
ATOM 2564 N N . LYS A 1 313 ? -9.551 -14.612 20.094 1.00 81.88 313 LYS A N 1
ATOM 2565 C CA . LYS A 1 313 ? -8.088 -14.671 20.201 1.00 81.88 313 LYS A CA 1
ATOM 2566 C C . LYS A 1 313 ? -7.411 -13.322 19.952 1.00 81.88 313 LYS A C 1
ATOM 2568 O O . LYS A 1 313 ? -6.193 -13.278 20.029 1.00 81.88 313 LYS A O 1
ATOM 2573 N N . SER A 1 314 ? -8.175 -12.271 19.653 1.00 86.06 314 SER A N 1
ATOM 2574 C CA . SER A 1 314 ? -7.607 -10.963 19.366 1.00 86.06 314 SER A CA 1
ATOM 2575 C C . SER A 1 314 ? -7.037 -10.293 20.618 1.00 86.06 314 SER A C 1
ATOM 2577 O O . SER A 1 314 ? -7.476 -10.548 21.752 1.00 86.06 314 SER A O 1
ATOM 2579 N N . VAL A 1 315 ? -6.068 -9.425 20.379 1.00 87.62 315 VAL A N 1
ATOM 2580 C CA . VAL A 1 315 ? -5.468 -8.477 21.309 1.00 87.62 315 VAL A CA 1
ATOM 2581 C C . VAL A 1 315 ? -6.230 -7.156 21.188 1.00 87.62 315 VAL A C 1
ATOM 2583 O O . VAL A 1 315 ? -6.702 -6.800 20.110 1.00 87.62 315 VAL A O 1
ATOM 2586 N N . VAL A 1 316 ? -6.470 -6.499 22.322 1.00 87.31 316 VAL A N 1
ATOM 2587 C CA . VAL A 1 316 ? -7.122 -5.186 22.383 1.00 87.31 316 VAL A CA 1
ATOM 2588 C C . VAL A 1 316 ? -6.366 -4.375 23.419 1.00 87.31 316 VAL A C 1
ATOM 2590 O O . VAL A 1 316 ? -6.473 -4.674 24.608 1.00 87.31 316 VAL A O 1
ATOM 2593 N N . ASN A 1 317 ? -5.629 -3.376 22.953 1.00 86.00 317 ASN A N 1
ATOM 2594 C CA . ASN A 1 317 ? -4.895 -2.432 23.782 1.00 86.00 317 ASN A CA 1
ATOM 2595 C C . ASN A 1 317 ? -5.750 -1.175 23.986 1.00 86.00 317 ASN A C 1
ATOM 2597 O O . ASN A 1 317 ? -6.597 -0.847 23.149 1.00 86.00 317 ASN A O 1
ATOM 2601 N N . PHE A 1 318 ? -5.553 -0.470 25.099 1.00 84.12 318 PHE A N 1
ATOM 2602 C CA . PHE A 1 318 ? -6.289 0.757 25.398 1.00 84.12 318 PHE A CA 1
ATOM 2603 C C . PHE A 1 318 ? -5.357 1.962 25.503 1.00 84.12 318 PHE A C 1
ATOM 2605 O O . PHE A 1 318 ? -4.320 1.912 26.153 1.00 84.12 318 PHE A O 1
ATOM 2612 N N . GLY A 1 319 ? -5.775 3.080 24.923 1.00 82.69 319 GLY A N 1
ATOM 2613 C CA . GLY A 1 319 ? -5.203 4.394 25.185 1.00 82.69 319 GLY A CA 1
ATOM 2614 C C . GLY A 1 319 ? -6.233 5.253 25.910 1.00 82.69 319 GLY A C 1
ATOM 2615 O O . GLY A 1 319 ? -7.382 5.330 25.475 1.00 82.69 319 GLY A O 1
ATOM 2616 N N . ILE A 1 320 ? -5.870 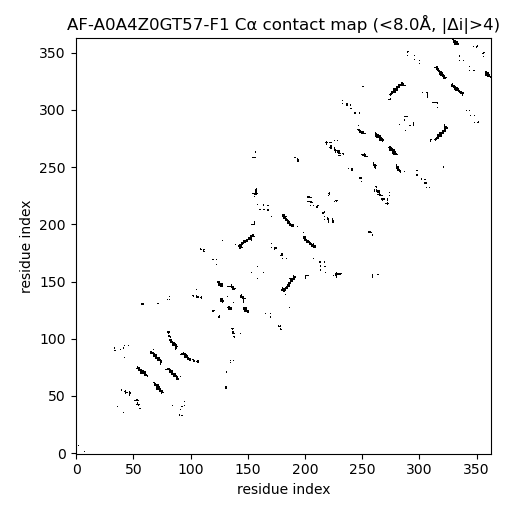5.869 27.039 1.00 81.25 320 ILE A N 1
ATOM 2617 C CA . ILE A 1 320 ? -6.820 6.639 27.850 1.00 81.25 320 ILE A CA 1
ATOM 2618 C C . ILE A 1 320 ? -6.449 8.123 27.850 1.00 81.25 320 ILE A C 1
ATOM 2620 O O . ILE A 1 320 ? -5.352 8.523 28.234 1.00 81.25 320 ILE A O 1
ATOM 2624 N N . LEU A 1 321 ? -7.400 8.962 27.447 1.00 75.69 321 LEU A N 1
ATOM 2625 C CA . LEU A 1 321 ? -7.270 10.414 27.499 1.00 75.69 321 LEU A CA 1
ATOM 2626 C C . LEU A 1 321 ? -8.058 10.962 28.694 1.00 75.69 321 LEU A C 1
ATOM 2628 O O . LEU A 1 321 ? -9.272 10.756 28.799 1.00 75.69 321 LEU A O 1
ATOM 2632 N N . GLU A 1 322 ? -7.384 11.690 29.588 1.00 66.31 322 GLU A N 1
ATOM 2633 C CA . GLU A 1 322 ? -8.037 12.429 30.671 1.00 66.31 322 GLU A CA 1
ATOM 2634 C C . GLU A 1 322 ? -8.127 13.922 30.341 1.00 66.31 322 GLU A C 1
ATOM 2636 O O . GLU A 1 322 ? -7.136 14.586 30.032 1.00 66.31 322 GLU A O 1
ATOM 2641 N N . ASP A 1 323 ? -9.329 14.489 30.473 1.00 60.09 323 ASP A N 1
ATOM 2642 C CA . ASP A 1 323 ? -9.533 15.935 30.366 1.00 60.09 323 ASP A CA 1
ATOM 2643 C C . ASP A 1 323 ? -9.100 16.629 31.668 1.00 60.09 323 ASP A C 1
ATOM 2645 O O . ASP A 1 323 ? -9.902 16.839 32.583 1.00 60.09 323 ASP A O 1
ATOM 2649 N N . VAL A 1 324 ? -7.813 16.948 31.811 1.00 51.94 324 VAL A N 1
ATOM 2650 C CA . VAL A 1 324 ? -7.308 17.660 32.993 1.00 51.94 324 VAL A CA 1
ATOM 2651 C C . VAL A 1 324 ? -7.320 19.166 32.734 1.00 51.94 324 VAL A C 1
ATOM 2653 O O . VAL A 1 324 ? -6.333 19.758 32.326 1.00 51.94 324 VAL A O 1
ATOM 2656 N N . LYS A 1 325 ? -8.453 19.825 33.014 1.00 49.88 325 LYS A N 1
ATOM 2657 C CA . LYS A 1 325 ? -8.573 21.302 33.119 1.00 49.88 325 LYS A CA 1
ATOM 2658 C C . LYS A 1 325 ? -7.817 22.110 32.039 1.00 49.88 325 LYS A C 1
ATOM 2660 O O . LYS A 1 325 ? -7.193 23.121 32.358 1.00 49.88 325 LYS A O 1
ATOM 2665 N N . GLY A 1 326 ? -7.935 21.719 30.772 1.00 46.53 326 GLY A N 1
ATOM 2666 C CA . GLY A 1 326 ? -7.386 22.483 29.645 1.00 46.53 326 GLY A CA 1
ATOM 2667 C C . GLY A 1 326 ? -5.902 22.256 29.341 1.00 46.53 326 GLY A C 1
ATOM 2668 O O . GLY A 1 326 ? -5.387 22.919 28.448 1.00 46.53 326 GLY A O 1
ATOM 2669 N N . GLU A 1 327 ? -5.241 21.322 30.025 1.00 44.19 327 GLU A N 1
ATOM 2670 C CA . GLU A 1 327 ? -3.952 20.748 29.626 1.00 44.19 327 GLU A CA 1
ATOM 2671 C C . GLU A 1 327 ? -4.205 19.246 29.420 1.00 44.19 327 GLU A C 1
ATOM 2673 O O . GLU A 1 327 ? -4.456 18.517 30.379 1.00 44.19 327 GLU A O 1
ATOM 2678 N N . GLY A 1 328 ? -4.282 18.794 28.163 1.00 46.72 328 GLY A N 1
ATOM 2679 C CA . GLY A 1 328 ? -4.554 17.390 27.845 1.00 46.72 328 GLY A CA 1
ATOM 2680 C C . GLY A 1 328 ? -3.465 16.508 28.447 1.00 46.72 328 GLY A C 1
ATOM 2681 O O . GLY A 1 328 ? -2.313 16.586 28.040 1.00 46.72 328 GLY A O 1
ATOM 2682 N N . MET A 1 329 ? -3.803 15.702 29.453 1.00 45.72 329 MET A N 1
ATOM 2683 C CA . MET A 1 329 ? -2.853 14.764 30.040 1.00 45.72 329 MET A CA 1
ATOM 2684 C C . MET A 1 329 ? -3.118 13.396 29.412 1.00 45.72 329 MET A C 1
ATOM 2686 O O . MET A 1 329 ? -4.169 12.794 29.636 1.00 45.72 329 MET A O 1
ATOM 2690 N N . HIS A 1 330 ? -2.174 12.923 28.601 1.00 51.28 330 HIS A N 1
ATOM 2691 C CA . HIS A 1 330 ? -2.219 11.591 28.006 1.00 51.28 330 HIS A CA 1
ATOM 2692 C C . HIS A 1 330 ? -1.734 10.578 29.049 1.00 51.28 330 HIS A C 1
ATOM 2694 O O . HIS A 1 330 ? -0.555 10.548 29.406 1.00 51.28 330 HIS A O 1
ATOM 2700 N N . GLN A 1 331 ? -2.643 9.756 29.572 1.00 52.75 331 GLN A N 1
ATOM 2701 C CA . GLN A 1 331 ? -2.267 8.574 30.341 1.00 52.75 331 GLN A CA 1
ATOM 2702 C C . GLN A 1 331 ? -2.502 7.349 29.466 1.00 52.75 331 GLN A C 1
ATOM 2704 O O . GLN A 1 331 ? -3.577 6.757 29.465 1.00 52.75 331 GLN A O 1
ATOM 2709 N N . ASN A 1 332 ? -1.474 6.938 28.728 1.00 50.53 332 ASN A N 1
ATOM 2710 C CA . ASN A 1 332 ? -1.525 5.646 28.060 1.00 50.53 332 ASN A CA 1
ATOM 2711 C C . ASN A 1 332 ? -1.570 4.571 29.143 1.00 50.53 332 ASN A C 1
ATOM 2713 O O . ASN A 1 332 ? -0.659 4.483 29.963 1.00 50.53 332 ASN A O 1
ATOM 2717 N N . VAL A 1 333 ? -2.643 3.788 29.171 1.00 53.78 33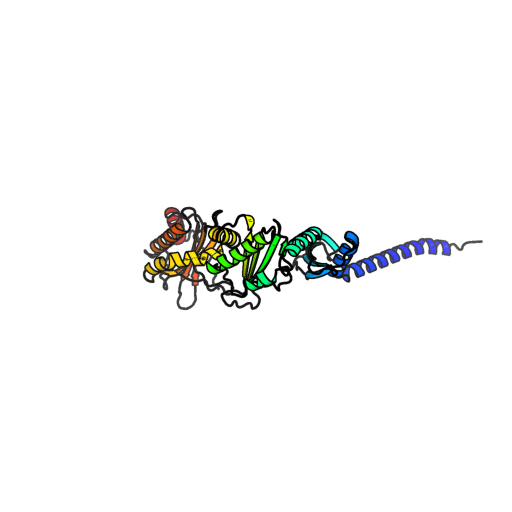3 VAL A N 1
ATOM 2718 C CA . VAL A 1 333 ? -2.736 2.569 29.974 1.00 53.78 333 VAL A CA 1
ATOM 2719 C C . VAL A 1 333 ? -2.717 1.422 28.990 1.00 53.78 333 VAL A C 1
ATOM 2721 O O . VAL A 1 333 ? -3.754 0.878 28.627 1.00 53.78 333 VAL A O 1
ATOM 2724 N N . GLU A 1 334 ? -1.513 1.116 28.521 1.00 49.09 334 GLU A N 1
ATOM 2725 C CA . GLU A 1 334 ? -1.269 0.105 27.504 1.00 49.09 334 GLU A CA 1
ATOM 2726 C C . GLU A 1 334 ? -1.434 -1.292 28.100 1.00 49.09 334 GLU A C 1
ATOM 2728 O O . GLU A 1 334 ? -0.482 -1.931 28.524 1.00 49.09 334 GLU A O 1
ATOM 2733 N N . VAL A 1 335 ? -2.670 -1.767 28.200 1.00 51.75 335 VAL A N 1
ATOM 2734 C CA . VAL A 1 335 ? -2.921 -3.138 28.649 1.00 51.75 335 VAL A CA 1
ATOM 2735 C C . VAL A 1 335 ? -2.520 -4.082 27.508 1.00 51.75 335 VAL A C 1
ATOM 2737 O O . VAL A 1 335 ? -3.292 -4.259 26.569 1.00 51.75 335 VAL A O 1
ATOM 2740 N N . GLU A 1 336 ? -1.298 -4.621 27.558 1.00 46.38 336 GLU A N 1
ATOM 2741 C CA . GLU A 1 336 ? -0.718 -5.459 26.502 1.00 46.38 336 GLU A CA 1
ATOM 2742 C C . GLU A 1 336 ? -1.197 -6.919 26.586 1.00 46.38 336 GLU A C 1
ATOM 2744 O O . GLU A 1 336 ? -1.075 -7.595 27.608 1.00 46.38 336 GLU A O 1
ATOM 2749 N N . GLY A 1 337 ? -1.641 -7.470 25.453 1.00 51.09 337 GLY A N 1
ATOM 2750 C CA . GLY A 1 337 ? -1.700 -8.919 25.234 1.00 51.09 337 GLY A CA 1
ATOM 2751 C C . GLY A 1 337 ? -3.100 -9.524 25.056 1.00 51.09 337 GLY A C 1
ATOM 2752 O O . GLY A 1 337 ? -4.110 -8.823 24.951 1.00 51.09 337 GLY A O 1
ATOM 2753 N N . PRO A 1 338 ? -3.208 -10.867 24.960 1.00 54.28 338 PRO A N 1
ATOM 2754 C CA . PRO A 1 338 ? -4.471 -11.566 24.730 1.00 54.28 338 PRO A CA 1
ATOM 2755 C C . PRO A 1 338 ? -5.320 -11.557 26.006 1.00 54.28 338 PRO A C 1
ATOM 2757 O O . PRO A 1 338 ? -5.511 -12.577 26.663 1.00 54.28 338 PRO A O 1
ATOM 2760 N N . LEU A 1 339 ? -5.841 -10.389 26.369 1.00 59.16 339 LEU A N 1
ATOM 2761 C CA . LEU A 1 339 ? -6.527 -10.175 27.634 1.00 59.16 339 LEU A CA 1
ATOM 2762 C C . LEU A 1 339 ? -7.879 -10.878 27.625 1.00 59.16 339 LEU A C 1
ATOM 2764 O O . LEU A 1 339 ? -8.844 -10.426 27.007 1.00 59.16 339 LEU A O 1
ATOM 2768 N N . ASP A 1 340 ? -7.979 -12.024 28.284 1.00 69.50 340 ASP A N 1
ATOM 2769 C CA . ASP A 1 340 ? -9.280 -12.431 28.793 1.00 69.50 340 ASP A CA 1
ATOM 2770 C C . ASP A 1 340 ? -9.642 -11.559 30.010 1.00 69.50 340 ASP A C 1
ATOM 2772 O O . ASP A 1 340 ? -8.806 -10.849 30.570 1.00 69.50 340 ASP A O 1
ATOM 2776 N N . GLU A 1 341 ? -10.910 -11.577 30.422 1.00 76.62 341 GLU A N 1
ATOM 2777 C CA . GLU A 1 341 ? -11.385 -10.773 31.558 1.00 76.62 341 GLU A CA 1
ATOM 2778 C C . GLU A 1 341 ? -10.540 -10.987 32.825 1.00 76.62 341 GLU A C 1
ATOM 2780 O O . GLU A 1 341 ? -10.371 -10.070 33.626 1.00 76.62 341 GLU A O 1
ATOM 2785 N N . LYS A 1 342 ? -9.995 -12.194 33.015 1.00 79.62 342 LYS A N 1
ATOM 2786 C CA . LYS A 1 342 ? -9.185 -12.524 34.183 1.00 79.62 342 LYS A CA 1
ATOM 2787 C C . LYS A 1 342 ? -7.808 -11.863 34.099 1.00 79.62 342 LYS A C 1
ATOM 2789 O O . LYS A 1 342 ? -7.383 -11.291 35.099 1.00 79.62 342 LYS A O 1
ATOM 2794 N N . MET A 1 343 ? -7.139 -11.937 32.949 1.00 74.00 343 MET A N 1
ATOM 2795 C CA . MET A 1 343 ? -5.858 -11.261 32.726 1.00 74.00 343 MET A CA 1
ATOM 2796 C C . MET A 1 343 ? -6.004 -9.744 32.826 1.00 74.00 343 MET A C 1
ATOM 2798 O O . MET A 1 343 ? -5.244 -9.123 33.560 1.00 74.00 343 MET A O 1
ATOM 2802 N N . PHE A 1 344 ? -7.045 -9.170 32.208 1.00 77.31 344 PHE A N 1
ATOM 2803 C CA . PHE A 1 344 ? -7.343 -7.741 32.333 1.00 77.31 344 PHE A CA 1
ATOM 2804 C C . PHE A 1 344 ? -7.483 -7.324 33.795 1.00 77.31 344 PHE A C 1
ATOM 2806 O O . PHE A 1 344 ? -6.849 -6.373 34.236 1.00 77.31 344 PHE A O 1
ATOM 2813 N N . LYS A 1 345 ? -8.261 -8.075 34.582 1.00 79.56 345 LYS A N 1
ATOM 2814 C CA . LYS A 1 345 ? -8.398 -7.815 36.018 1.00 79.56 345 LYS A CA 1
ATOM 2815 C C . LYS A 1 345 ? -7.066 -7.909 36.750 1.00 79.56 345 LYS A C 1
ATOM 2817 O O . LYS A 1 345 ? -6.829 -7.134 37.669 1.00 79.56 345 LYS A O 1
ATOM 2822 N N . GLU A 1 346 ? -6.210 -8.865 36.409 1.00 82.00 346 GLU A N 1
ATOM 2823 C CA . GLU A 1 346 ? -4.907 -9.030 37.054 1.00 82.00 346 GLU A CA 1
ATOM 2824 C C . GLU A 1 346 ? -3.969 -7.854 36.757 1.00 82.00 346 GLU A C 1
ATOM 2826 O O . GLU A 1 346 ? -3.411 -7.285 37.696 1.00 82.00 346 GLU A O 1
ATOM 2831 N N . GLU A 1 347 ? -3.861 -7.442 35.495 1.00 76.25 347 GLU A N 1
ATOM 2832 C CA . GLU A 1 347 ? -3.054 -6.293 35.074 1.00 76.25 347 GLU A CA 1
ATOM 2833 C C . GLU A 1 347 ? -3.608 -4.975 35.610 1.00 76.25 347 GLU A C 1
ATOM 2835 O O . GLU A 1 347 ? -2.869 -4.193 36.202 1.00 76.25 347 GLU A O 1
ATOM 2840 N N . TRP A 1 348 ? -4.925 -4.773 35.546 1.00 76.75 348 TRP A N 1
ATOM 2841 C CA . TRP A 1 348 ? -5.588 -3.614 36.142 1.00 76.75 348 TRP A CA 1
ATOM 2842 C C . TRP A 1 348 ? -5.301 -3.499 37.645 1.00 76.75 348 TRP A C 1
ATOM 2844 O O . TRP A 1 348 ? -4.989 -2.425 38.159 1.00 76.75 348 TRP A O 1
ATOM 2854 N N . ASN A 1 349 ? -5.323 -4.626 38.359 1.00 80.38 349 ASN A N 1
ATOM 2855 C CA . ASN A 1 349 ? -4.961 -4.674 39.772 1.00 80.38 349 ASN A CA 1
ATOM 2856 C C . ASN A 1 349 ? -3.466 -4.380 40.013 1.00 80.38 349 ASN A C 1
ATOM 2858 O O . ASN A 1 349 ? -3.129 -3.782 41.035 1.00 80.38 349 ASN A O 1
ATOM 2862 N N . GLN A 1 350 ? -2.559 -4.809 39.129 1.00 79.19 350 GLN A N 1
ATOM 2863 C CA . GLN A 1 350 ? -1.133 -4.453 39.206 1.00 79.19 350 GLN A CA 1
ATOM 2864 C C . GLN A 1 350 ? -0.925 -2.952 38.961 1.00 79.19 350 GLN A C 1
ATOM 2866 O O . GLN A 1 350 ? -0.189 -2.303 39.709 1.00 79.19 350 GLN A O 1
ATOM 2871 N N . PHE A 1 351 ? -1.636 -2.380 37.987 1.00 74.00 351 PHE A N 1
ATOM 2872 C CA . PHE A 1 351 ? -1.633 -0.950 37.685 1.00 74.00 351 PHE A CA 1
ATOM 2873 C C . PHE A 1 351 ? -2.149 -0.119 38.867 1.00 74.00 351 PHE A C 1
ATOM 2875 O O . PHE A 1 351 ? -1.470 0.799 39.322 1.00 74.00 351 PHE A O 1
ATOM 2882 N N . GLN A 1 352 ? -3.282 -0.505 39.465 1.00 73.31 352 GLN A N 1
ATOM 2883 C CA . GLN A 1 352 ? -3.811 0.116 40.688 1.00 73.31 352 GLN A CA 1
ATOM 2884 C C . GLN A 1 352 ? -2.808 0.106 41.853 1.00 73.31 352 GLN A C 1
ATOM 2886 O O . GLN A 1 352 ? -2.818 1.013 42.687 1.00 73.31 352 GLN A O 1
ATOM 2891 N N . ARG A 1 353 ? -1.954 -0.924 41.940 1.00 79.44 353 ARG A N 1
ATOM 2892 C CA . ARG A 1 353 ? -0.906 -1.040 42.968 1.00 79.44 353 ARG A CA 1
ATOM 2893 C C . ARG A 1 353 ? 0.386 -0.295 42.613 1.00 79.44 353 ARG A C 1
ATOM 2895 O O . ARG A 1 353 ? 1.278 -0.234 43.458 1.00 79.44 353 ARG A O 1
ATOM 2902 N N . GLY A 1 354 ? 0.492 0.274 41.410 1.00 75.19 354 GLY A N 1
ATOM 2903 C CA . GLY A 1 354 ? 1.717 0.893 40.895 1.00 75.19 354 GLY A CA 1
ATOM 2904 C C . GLY A 1 354 ? 2.846 -0.113 40.649 1.00 75.19 354 GLY A C 1
ATOM 2905 O O . GLY A 1 354 ? 4.015 0.265 40.663 1.00 75.19 354 GLY A O 1
ATOM 2906 N N . GLU A 1 355 ? 2.513 -1.397 40.486 1.00 73.81 355 GLU A N 1
ATOM 2907 C CA . GLU A 1 355 ? 3.481 -2.467 40.194 1.00 73.81 355 GLU A CA 1
ATOM 2908 C C . GLU A 1 355 ? 3.909 -2.454 38.727 1.00 73.81 355 GLU A C 1
ATOM 2910 O O . GLU A 1 355 ? 5.031 -2.844 38.405 1.00 73.81 355 GLU A O 1
ATOM 2915 N N . ILE A 1 356 ? 3.027 -1.951 37.865 1.00 66.50 356 ILE A N 1
ATOM 2916 C CA . ILE A 1 356 ? 3.296 -1.651 36.466 1.00 66.50 356 ILE A CA 1
ATOM 2917 C C . ILE A 1 356 ? 2.998 -0.172 36.221 1.00 66.50 356 ILE A C 1
ATOM 2919 O O . ILE A 1 356 ? 2.033 0.383 36.749 1.00 66.50 356 ILE A O 1
ATOM 2923 N N . SER A 1 357 ? 3.876 0.471 35.457 1.00 56.06 357 SER A N 1
ATOM 2924 C CA . SER A 1 357 ? 3.695 1.829 34.956 1.00 56.06 357 SER A CA 1
ATOM 2925 C C . SER A 1 357 ? 3.541 1.717 33.456 1.00 56.06 357 SER A C 1
ATOM 2927 O O . SER A 1 357 ? 4.440 1.199 32.798 1.00 56.06 357 SER A O 1
ATOM 2929 N N . TYR A 1 358 ? 2.446 2.235 32.927 1.00 58.69 358 TYR A N 1
ATOM 2930 C CA . TYR A 1 358 ? 2.293 2.399 31.491 1.00 58.69 358 TYR A CA 1
ATOM 2931 C C . TYR A 1 358 ? 2.905 3.744 31.087 1.00 58.69 358 TYR A C 1
ATOM 2933 O O . TYR A 1 358 ? 2.809 4.731 31.825 1.00 58.69 358 TYR A O 1
ATOM 2941 N N . GLY A 1 359 ? 3.673 3.752 30.000 1.00 39.66 359 GLY A N 1
ATOM 2942 C CA . GLY A 1 359 ? 4.439 4.918 29.571 1.00 39.66 359 GLY A CA 1
ATOM 2943 C C . GLY A 1 359 ? 3.524 6.009 29.023 1.00 39.66 359 GLY A C 1
ATOM 2944 O O . GLY A 1 359 ? 2.979 5.864 27.937 1.00 39.66 359 GLY A O 1
ATOM 2945 N N . GLY A 1 360 ? 3.371 7.115 29.751 1.00 34.50 360 GLY A N 1
ATOM 2946 C CA . GLY A 1 360 ? 2.759 8.334 29.222 1.00 34.50 360 GLY A CA 1
ATOM 2947 C C . GLY A 1 360 ? 3.816 9.246 28.605 1.00 34.50 360 GLY A C 1
ATOM 2948 O O . GLY A 1 360 ? 4.822 9.548 29.252 1.00 34.50 360 GLY A O 1
ATOM 2949 N N . TYR A 1 361 ? 3.580 9.706 27.379 1.00 32.41 361 TYR A N 1
ATOM 2950 C CA . TYR A 1 361 ? 4.243 10.892 26.845 1.00 32.41 361 TYR A CA 1
ATOM 2951 C C . TYR A 1 361 ? 3.416 12.114 27.256 1.00 32.41 361 TYR A C 1
ATOM 2953 O O . TYR A 1 361 ? 2.197 12.118 27.114 1.00 32.41 361 TYR A O 1
ATOM 2961 N N . ILE A 1 362 ? 4.074 13.123 27.823 1.00 27.08 362 ILE A N 1
ATOM 2962 C CA . ILE A 1 362 ? 3.498 14.462 27.968 1.00 27.08 362 ILE A CA 1
ATOM 2963 C C . ILE A 1 362 ? 4.036 15.236 26.767 1.00 27.08 362 ILE A C 1
ATOM 2965 O O . ILE A 1 362 ? 5.252 15.437 26.705 1.00 27.08 362 ILE A O 1
ATOM 2969 N N . GLU A 1 363 ? 3.172 15.599 25.821 1.00 31.08 363 GLU A N 1
ATOM 2970 C CA . GLU A 1 363 ? 3.513 16.561 24.762 1.00 31.08 363 GLU A CA 1
ATOM 2971 C C . GLU A 1 363 ? 3.311 18.004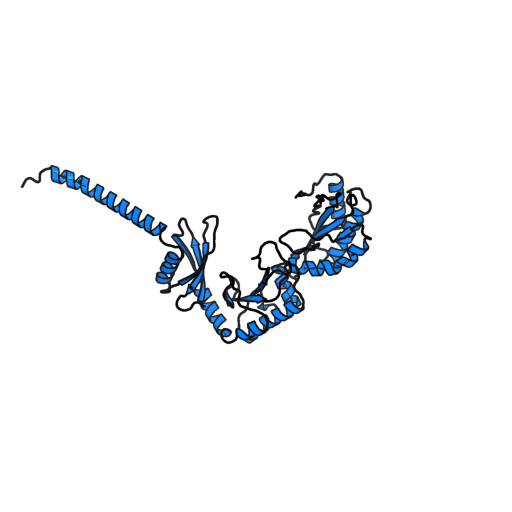 25.231 1.00 31.08 363 GLU A C 1
ATOM 2973 O O . GLU A 1 363 ? 2.289 18.282 25.906 1.00 31.08 363 GLU A O 1
#